Protein AF-A0A2R4XNY2-F1 (afdb_monomer_lite)

Foldseek 3Di:
DPDDDDLVVVLVVVVVVLVVLVVVLDDDPPDDCVLLVVLSVLLSVLVVLLSVLLVCLVDQDPVLQVVLLVLLVVLLVLLVLLLVLLVQLLVLLVQLPDPPHPVLVSLVSNLVSLSSSLVSLSPRNLNSVSNLPSVLSVLSSVLSVLSSSLSVVSVSCNPPPPCVDPVNVVVSVVSSVSSVVSSVSSVVSSVVSVVSSVVVD

Organism: NCBI:txid2163011

Radius of gyration: 18.57 Å; chains: 1; bounding box: 47×40×53 Å

Sequence (201 aa):
MLMKPSGTEIVVIALLLGFGVLLAHGWPDGGNIWPALSAISTFVASLVALYFGLRDQRRVSSEIRNRSILEASAAIPCVKQCIKRVEDAARWLRVCGLPDATQAICYSACSASVSSALALMNAIEIRSLVHFDPSVATRIATLTGALLAINNDIEANVGIKNWDTPVFESRFNSWESDLSAISAELRVISQDIERLIERSS

pLDDT: mean 71.92, std 12.96, range [32.97, 92.12]

Secondary structure (DSSP, 8-state):
--PPPPHHHHHHHHHHHHHHHHHHT---TT---HHHHHHHHHHHHHHHHHHHHHHHGGG--HHHHHHHHHHHHHHHHHHHHHHHHHHHHHHHHHHHTSTTS-HHHHHHHHHHHHHHHHHHHHTS-HHHHHHH-HHHHHHHHHHHHHHHHHHHHHHHHTT-S---SHHHHHHHHHHHHHHHHHHHHHHHHHHHHHHHHHHH-

Structure (mmCIF, N/CA/C/O backbone):
data_AF-A0A2R4XNY2-F1
#
_entry.id   AF-A0A2R4XNY2-F1
#
loop_
_atom_site.group_PDB
_atom_site.id
_atom_site.type_symbol
_atom_site.label_atom_id
_atom_site.label_alt_id
_atom_site.label_comp_id
_atom_site.label_asym_id
_atom_site.label_entity_id
_atom_site.label_seq_id
_atom_site.pdbx_PDB_ins_code
_atom_site.Cartn_x
_atom_site.Cartn_y
_atom_site.Cartn_z
_atom_site.occupancy
_atom_site.B_iso_or_equiv
_atom_site.auth_seq_id
_atom_site.auth_comp_id
_atom_site.auth_asym_id
_atom_site.auth_atom_id
_atom_site.pdbx_PDB_model_num
ATOM 1 N N . MET A 1 1 ? -24.765 -28.892 -0.227 1.00 32.97 1 MET A N 1
ATOM 2 C CA . MET A 1 1 ? -24.300 -28.077 0.916 1.00 32.97 1 MET A CA 1
ATOM 3 C C . MET A 1 1 ? -22.825 -27.786 0.701 1.00 32.97 1 MET A C 1
ATOM 5 O O . MET A 1 1 ? -22.017 -28.680 0.896 1.00 32.97 1 MET A O 1
ATOM 9 N N . LEU A 1 2 ? -22.476 -26.596 0.208 1.00 38.59 2 LEU A N 1
ATOM 10 C CA . LEU A 1 2 ? -21.076 -26.169 0.138 1.00 38.59 2 LEU A CA 1
ATOM 11 C C . LEU A 1 2 ? -20.646 -25.801 1.561 1.00 38.59 2 LEU A C 1
ATOM 13 O O . LEU A 1 2 ? -21.224 -24.896 2.164 1.00 38.59 2 LEU A O 1
ATOM 17 N N . MET A 1 3 ? -19.715 -26.573 2.123 1.00 36.78 3 MET A N 1
ATOM 18 C CA . MET A 1 3 ? -19.124 -26.286 3.427 1.00 36.78 3 MET A CA 1
ATOM 19 C C . MET A 1 3 ? -18.487 -24.898 3.379 1.00 36.78 3 MET A C 1
ATOM 21 O O . MET A 1 3 ? -17.714 -24.584 2.478 1.00 36.78 3 MET A O 1
ATOM 25 N N . LYS A 1 4 ? -18.866 -24.052 4.338 1.00 42.88 4 LYS A N 1
ATOM 26 C CA . LYS A 1 4 ? -18.245 -22.747 4.552 1.00 42.88 4 LYS A CA 1
ATOM 27 C C . LYS A 1 4 ? -16.783 -23.028 4.918 1.00 42.88 4 LYS A C 1
ATOM 29 O O . LYS A 1 4 ? -16.593 -23.759 5.894 1.00 42.88 4 LYS A O 1
ATOM 34 N N . PRO A 1 5 ? -15.794 -22.531 4.157 1.00 44.00 5 PRO A N 1
ATOM 35 C CA . PRO A 1 5 ? -14.413 -22.894 4.405 1.00 44.00 5 PRO A CA 1
ATOM 36 C C . PRO A 1 5 ? -14.046 -22.530 5.838 1.00 44.00 5 PRO A C 1
ATOM 38 O O . PRO A 1 5 ? -14.399 -21.449 6.332 1.00 44.00 5 PRO A O 1
ATOM 41 N N . SER A 1 6 ? -13.414 -23.467 6.538 1.00 58.47 6 SER A N 1
ATOM 42 C CA . SER A 1 6 ? -12.958 -23.212 7.897 1.00 58.47 6 SER A CA 1
ATOM 43 C C . SER A 1 6 ? -11.885 -22.121 7.857 1.00 58.47 6 SER A C 1
ATOM 45 O O . SER A 1 6 ? -11.143 -21.986 6.888 1.00 58.47 6 SER A O 1
ATOM 47 N N . GLY A 1 7 ? -11.798 -21.292 8.896 1.00 52.53 7 GLY A N 1
ATOM 48 C CA . GLY A 1 7 ? -10.845 -20.176 8.937 1.00 52.53 7 GLY A CA 1
ATOM 49 C C . GLY A 1 7 ? -9.387 -20.576 8.668 1.00 52.53 7 GLY A C 1
ATOM 50 O O . GLY A 1 7 ? -8.612 -19.810 8.102 1.00 52.53 7 GLY A O 1
ATOM 51 N N . THR A 1 8 ? -9.045 -21.817 9.005 1.00 50.09 8 THR A N 1
ATOM 52 C CA . THR A 1 8 ? -7.761 -22.459 8.726 1.00 50.09 8 THR A CA 1
ATOM 53 C C . THR A 1 8 ? -7.513 -22.645 7.228 1.00 50.09 8 THR A C 1
ATOM 55 O O . THR A 1 8 ? -6.394 -22.441 6.772 1.00 50.09 8 THR A O 1
ATOM 58 N N . GLU A 1 9 ? -8.542 -22.971 6.444 1.00 47.84 9 GLU A N 1
ATOM 59 C CA . GLU A 1 9 ? -8.441 -23.143 4.990 1.00 47.84 9 GLU A CA 1
ATOM 60 C C . GLU A 1 9 ? -8.145 -21.816 4.296 1.00 47.84 9 GLU A C 1
ATOM 62 O O . GLU A 1 9 ? -7.344 -21.790 3.374 1.00 47.84 9 GLU A O 1
ATOM 67 N N . ILE A 1 10 ? -8.697 -20.697 4.775 1.00 57.62 10 ILE A N 1
ATOM 68 C CA . ILE A 1 10 ? -8.432 -19.369 4.198 1.00 57.62 10 ILE A CA 1
ATOM 69 C C . ILE A 1 10 ? -6.981 -18.938 4.449 1.00 57.62 10 ILE A C 1
ATOM 71 O O . ILE A 1 10 ? -6.327 -18.432 3.541 1.00 57.62 10 ILE A O 1
ATOM 75 N N . VAL A 1 11 ? -6.451 -19.173 5.654 1.00 55.78 11 VAL A N 1
ATOM 76 C CA . VAL A 1 11 ? -5.048 -18.866 5.988 1.00 55.78 11 VAL A CA 1
ATOM 77 C C . VAL A 1 11 ? -4.091 -19.766 5.209 1.00 55.78 11 VAL A C 1
ATOM 79 O O . VAL A 1 11 ? -3.092 -19.284 4.686 1.00 55.78 11 VAL A O 1
ATOM 82 N N . VAL A 1 12 ? -4.413 -21.055 5.076 1.00 56.59 12 VAL A N 1
ATOM 83 C CA . VAL A 1 12 ? -3.639 -21.990 4.251 1.00 56.59 12 VAL A CA 1
ATOM 84 C C . VAL A 1 12 ? -3.702 -21.590 2.777 1.00 56.59 12 VAL A C 1
ATOM 86 O O . VAL A 1 12 ? -2.667 -21.578 2.127 1.00 56.59 12 VAL A O 1
ATOM 89 N N . ILE A 1 13 ? -4.857 -21.171 2.255 1.00 59.41 13 ILE A N 1
ATOM 90 C CA . ILE A 1 13 ? -4.988 -20.658 0.884 1.00 59.41 13 ILE A CA 1
ATOM 91 C C . ILE A 1 13 ? -4.173 -19.373 0.705 1.00 59.41 13 ILE A C 1
ATOM 93 O O . ILE A 1 13 ? -3.470 -19.249 -0.288 1.00 59.41 13 ILE A O 1
ATOM 97 N N . ALA A 1 14 ? -4.188 -18.442 1.660 1.00 58.66 14 ALA A N 1
ATOM 98 C CA . ALA A 1 14 ? -3.398 -17.214 1.576 1.00 58.66 14 ALA A CA 1
ATOM 99 C C . ALA A 1 14 ? -1.883 -17.477 1.669 1.00 58.66 14 ALA A C 1
ATOM 101 O O . ALA A 1 14 ? -1.108 -16.870 0.931 1.00 58.66 14 ALA A O 1
ATOM 102 N N . LEU A 1 15 ? -1.462 -18.424 2.515 1.00 60.09 15 LEU A N 1
ATOM 103 C CA . LEU A 1 15 ? -0.079 -18.905 2.585 1.00 60.09 15 LEU A CA 1
ATOM 104 C C . LEU A 1 15 ? 0.337 -19.602 1.286 1.00 60.09 15 LEU A C 1
ATOM 106 O O . LEU A 1 15 ? 1.424 -19.341 0.784 1.00 60.09 15 LEU A O 1
ATOM 110 N N . LEU A 1 16 ? -0.527 -20.443 0.714 1.00 55.19 16 LEU A N 1
ATOM 111 C CA . LEU A 1 16 ? -0.283 -21.140 -0.550 1.00 55.19 16 LEU A CA 1
ATOM 112 C C . LEU A 1 16 ? -0.285 -20.187 -1.749 1.00 55.19 16 LEU A C 1
ATOM 114 O O . LEU A 1 16 ? 0.484 -20.401 -2.677 1.00 55.19 16 LEU A O 1
ATOM 118 N N . LEU A 1 17 ? -1.087 -19.121 -1.729 1.00 59.22 17 LEU A N 1
ATOM 119 C CA . LEU A 1 17 ? -1.060 -18.068 -2.745 1.00 59.22 17 LEU A CA 1
ATOM 120 C C . LEU A 1 17 ? 0.209 -17.217 -2.618 1.00 59.22 17 LEU A C 1
ATOM 122 O O . LEU A 1 17 ? 0.879 -16.989 -3.620 1.00 59.22 17 LEU A O 1
ATOM 126 N N . GLY A 1 18 ? 0.604 -16.827 -1.401 1.00 56.94 18 GLY A N 1
ATOM 127 C CA . GLY A 1 18 ? 1.870 -16.122 -1.159 1.00 56.94 18 GLY A CA 1
ATOM 128 C C . GLY A 1 18 ? 3.097 -16.955 -1.551 1.00 56.94 18 GLY A C 1
ATOM 129 O O . GLY A 1 18 ? 4.031 -16.443 -2.165 1.00 56.94 18 GLY A O 1
ATOM 130 N N . PHE A 1 19 ? 3.070 -18.260 -1.274 1.00 57.44 19 PHE A N 1
ATOM 131 C CA . PHE A 1 19 ? 4.123 -19.203 -1.661 1.00 57.44 19 PHE A CA 1
ATOM 132 C C .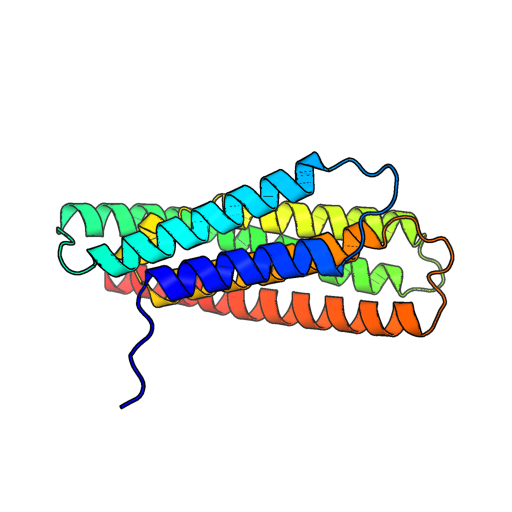 PHE A 1 19 ? 4.078 -19.573 -3.155 1.00 57.44 19 PHE A C 1
ATOM 134 O O . PHE A 1 19 ? 5.113 -19.787 -3.780 1.00 57.44 19 PHE A O 1
ATOM 141 N N . GLY A 1 20 ? 2.892 -19.600 -3.765 1.00 51.50 20 GLY A N 1
ATOM 142 C CA . GLY A 1 20 ? 2.708 -19.810 -5.201 1.00 51.50 20 GLY A CA 1
ATOM 143 C C . GLY A 1 20 ? 3.233 -18.638 -6.031 1.00 51.50 20 GLY A C 1
ATOM 144 O O . GLY A 1 20 ? 3.878 -18.856 -7.052 1.00 51.50 20 GLY A O 1
ATOM 145 N N . VAL A 1 21 ? 3.049 -17.403 -5.553 1.00 53.97 21 VAL A N 1
ATOM 146 C CA . VAL A 1 21 ? 3.654 -16.200 -6.148 1.00 53.97 21 VAL A CA 1
ATOM 147 C C . VAL A 1 21 ? 5.183 -16.258 -6.061 1.00 53.97 21 VAL A C 1
ATOM 149 O O . VAL A 1 21 ? 5.849 -15.948 -7.045 1.00 53.97 21 VAL A O 1
ATOM 152 N N . LEU A 1 22 ? 5.738 -16.732 -4.940 1.00 52.62 22 LEU A N 1
ATOM 153 C CA . LEU A 1 22 ? 7.180 -16.951 -4.760 1.00 52.62 22 LEU A CA 1
ATOM 154 C C . LEU A 1 22 ? 7.770 -17.969 -5.751 1.00 52.62 22 LEU A C 1
ATOM 156 O O . LEU A 1 22 ? 8.852 -17.750 -6.286 1.00 52.62 22 LEU A O 1
ATOM 160 N N . LEU A 1 23 ? 7.068 -19.077 -6.003 1.00 51.50 23 LEU A N 1
ATOM 161 C CA . LEU A 1 23 ? 7.535 -20.125 -6.918 1.00 51.50 23 LEU A CA 1
ATOM 162 C C . LEU A 1 23 ? 7.351 -19.758 -8.397 1.00 51.50 23 LEU A C 1
ATOM 164 O O . LEU A 1 23 ? 8.152 -20.172 -9.232 1.00 51.50 23 LEU A O 1
ATOM 168 N N . ALA A 1 24 ? 6.313 -18.986 -8.731 1.00 46.25 24 ALA A N 1
ATOM 169 C CA . ALA A 1 24 ? 5.993 -18.629 -10.113 1.00 46.25 24 ALA A CA 1
ATOM 170 C C . ALA A 1 24 ? 6.938 -17.576 -10.720 1.00 46.25 24 ALA A C 1
ATOM 172 O O . ALA A 1 24 ? 7.068 -17.522 -11.940 1.00 46.25 24 ALA A O 1
ATOM 173 N N . HIS A 1 25 ? 7.601 -16.757 -9.897 1.00 50.50 25 HIS A N 1
ATOM 174 C CA . HIS A 1 25 ? 8.375 -15.603 -10.374 1.00 50.50 25 HIS A CA 1
ATOM 175 C C . HIS A 1 25 ? 9.886 -15.830 -10.489 1.00 50.50 25 HIS A C 1
ATOM 177 O O . HIS A 1 25 ? 10.586 -14.854 -10.701 1.00 50.50 25 HIS A O 1
ATOM 183 N N . GLY A 1 26 ? 10.376 -17.077 -10.399 1.00 45.09 26 GLY A N 1
ATOM 184 C CA . GLY A 1 26 ? 11.741 -17.471 -10.790 1.00 45.09 26 GLY A CA 1
ATOM 185 C C . GLY A 1 26 ? 12.857 -16.564 -10.256 1.00 45.09 26 GLY A C 1
ATOM 186 O O . GLY A 1 26 ? 13.176 -15.543 -10.855 1.00 45.09 26 GLY A O 1
ATOM 187 N N . TRP A 1 27 ? 13.490 -16.952 -9.147 1.00 55.53 27 TRP A N 1
ATOM 188 C CA . TRP A 1 27 ? 14.536 -16.139 -8.520 1.00 55.53 27 TRP A CA 1
ATOM 189 C C . TRP A 1 27 ? 15.667 -15.792 -9.504 1.00 55.53 27 TRP A C 1
ATOM 191 O O . TRP A 1 27 ? 16.282 -16.711 -10.047 1.00 55.53 27 TRP A O 1
ATOM 201 N N . PRO A 1 28 ? 15.985 -14.502 -9.716 1.00 46.00 28 PRO A N 1
ATOM 202 C CA . PRO A 1 28 ? 17.173 -14.137 -10.465 1.00 46.00 28 PRO A CA 1
ATOM 203 C C . PRO A 1 28 ? 18.410 -14.514 -9.644 1.00 46.00 28 PRO A C 1
ATOM 205 O O . PRO A 1 28 ? 18.549 -14.125 -8.478 1.00 46.00 28 PRO A O 1
ATOM 208 N N . ASP A 1 29 ? 19.302 -15.290 -10.257 1.00 40.09 29 ASP A N 1
ATOM 209 C CA . ASP A 1 29 ? 20.575 -15.709 -9.677 1.00 40.09 29 ASP A CA 1
ATOM 210 C C . ASP A 1 29 ? 21.369 -14.482 -9.180 1.00 40.09 29 ASP A C 1
ATOM 212 O O . ASP A 1 29 ? 21.844 -13.665 -9.968 1.00 40.09 29 ASP A O 1
ATOM 216 N N . GLY A 1 30 ? 21.512 -14.343 -7.854 1.00 50.19 30 GLY A N 1
ATOM 217 C CA . GLY A 1 30 ? 22.402 -13.358 -7.217 1.00 50.19 30 GLY A CA 1
ATOM 218 C C . GLY A 1 30 ? 21.753 -12.136 -6.547 1.00 50.19 30 GLY A C 1
ATOM 219 O O . GLY A 1 30 ? 22.483 -11.287 -6.035 1.00 50.19 30 GLY A O 1
ATOM 220 N N . GLY A 1 31 ? 20.421 -12.028 -6.499 1.00 51.44 31 GLY A N 1
ATOM 221 C CA . GLY A 1 31 ? 19.722 -10.940 -5.794 1.00 51.44 31 GLY A CA 1
ATOM 222 C C . GLY A 1 31 ? 19.671 -11.105 -4.263 1.00 51.44 31 GLY A C 1
ATOM 223 O O . GLY A 1 31 ? 19.516 -12.211 -3.747 1.00 51.44 31 GLY A O 1
ATOM 224 N N . ASN A 1 32 ? 19.772 -10.000 -3.512 1.00 53.19 32 ASN A N 1
ATOM 225 C CA . ASN A 1 32 ? 19.639 -10.003 -2.051 1.00 53.19 32 ASN A CA 1
ATOM 226 C C . ASN A 1 32 ? 18.187 -10.318 -1.638 1.00 53.19 32 ASN A C 1
ATOM 228 O O . ASN A 1 32 ? 17.293 -9.500 -1.820 1.00 53.19 32 ASN A O 1
ATOM 232 N N . ILE A 1 33 ? 17.966 -11.503 -1.066 1.00 55.94 33 ILE A N 1
ATOM 233 C CA . ILE A 1 33 ? 16.641 -12.071 -0.761 1.00 55.94 33 ILE A CA 1
ATOM 234 C C . ILE A 1 33 ? 15.950 -11.463 0.476 1.00 55.94 33 ILE A C 1
ATOM 236 O O . ILE A 1 33 ? 14.742 -11.611 0.679 1.00 55.94 33 ILE A O 1
ATOM 240 N N . TRP A 1 34 ? 16.711 -10.782 1.330 1.00 54.97 34 TRP A N 1
ATOM 241 C CA . TRP A 1 34 ? 16.249 -10.352 2.650 1.00 54.97 34 TRP A CA 1
ATOM 242 C C . TRP A 1 34 ? 15.081 -9.340 2.644 1.00 54.97 34 TRP A C 1
ATOM 244 O O . TRP A 1 34 ? 14.179 -9.511 3.469 1.00 54.97 34 TRP A O 1
ATOM 254 N N . PRO A 1 35 ? 15.016 -8.334 1.745 1.00 53.44 35 PRO A N 1
ATOM 255 C CA . PRO A 1 35 ? 13.898 -7.383 1.703 1.00 53.44 35 PRO A CA 1
ATOM 256 C C . PRO A 1 35 ? 12.564 -8.039 1.324 1.00 53.44 35 PRO A C 1
ATOM 258 O O . PRO A 1 35 ? 11.561 -7.821 2.007 1.00 53.44 35 PRO A O 1
ATOM 261 N N . ALA A 1 36 ? 12.567 -8.911 0.311 1.00 57.16 36 ALA A N 1
ATOM 262 C CA . ALA A 1 36 ? 11.382 -9.645 -0.127 1.00 57.16 36 ALA A CA 1
ATOM 263 C C . ALA A 1 36 ? 10.862 -10.593 0.968 1.00 57.16 36 ALA A C 1
ATOM 265 O O . ALA A 1 36 ? 9.670 -10.595 1.278 1.00 57.16 36 ALA A O 1
ATOM 266 N N . LEU A 1 37 ? 11.752 -11.350 1.626 1.00 59.84 37 LEU A N 1
ATOM 267 C CA . LEU A 1 37 ? 11.369 -12.223 2.746 1.00 59.84 37 LEU A CA 1
ATOM 268 C C . LEU A 1 37 ? 10.824 -11.438 3.943 1.00 59.84 37 LEU A C 1
ATOM 270 O O . LEU A 1 37 ? 9.840 -11.861 4.553 1.00 59.84 37 LEU A O 1
ATOM 274 N N . SER A 1 38 ? 11.430 -10.292 4.262 1.00 58.41 38 SER A N 1
ATOM 275 C CA . SER A 1 38 ? 10.949 -9.403 5.320 1.00 58.41 38 SER A CA 1
ATOM 276 C C . SER A 1 38 ? 9.525 -8.929 5.022 1.00 58.41 38 SER A C 1
ATOM 278 O O . SER A 1 38 ? 8.623 -9.138 5.834 1.00 58.41 38 SER A O 1
ATOM 280 N N . ALA A 1 39 ? 9.283 -8.414 3.815 1.00 59.28 39 ALA A N 1
ATOM 281 C CA . ALA A 1 39 ? 7.973 -7.920 3.411 1.00 59.28 39 ALA A CA 1
ATOM 282 C C . ALA A 1 39 ? 6.889 -9.017 3.394 1.00 59.28 39 ALA A C 1
ATOM 284 O O . ALA A 1 39 ? 5.767 -8.786 3.850 1.00 59.28 39 ALA A O 1
ATOM 285 N N . ILE A 1 40 ? 7.233 -10.232 2.952 1.00 65.06 40 ILE A N 1
ATOM 286 C CA . ILE A 1 40 ? 6.333 -11.395 2.980 1.00 65.06 40 ILE A CA 1
ATOM 287 C C . ILE A 1 40 ? 6.004 -11.801 4.418 1.00 65.06 40 ILE A C 1
ATOM 289 O O . ILE A 1 40 ? 4.841 -12.052 4.733 1.00 65.06 40 ILE A O 1
ATOM 293 N N . SER A 1 41 ? 6.998 -11.834 5.309 1.00 62.00 41 SER A N 1
ATOM 294 C CA . SER A 1 41 ? 6.778 -12.183 6.716 1.00 62.00 41 SER A CA 1
ATOM 295 C C . SER A 1 41 ? 5.810 -11.212 7.398 1.00 62.00 41 SER A C 1
ATOM 297 O O . SER A 1 41 ? 4.908 -11.640 8.122 1.00 62.00 41 SER A O 1
ATOM 299 N N . THR A 1 42 ? 5.929 -9.914 7.103 1.00 62.28 42 THR A N 1
ATOM 300 C CA . THR A 1 42 ? 5.034 -8.889 7.643 1.00 62.28 42 THR A CA 1
ATOM 301 C C . THR A 1 42 ? 3.632 -8.997 7.054 1.00 62.28 42 THR A C 1
ATOM 303 O O . THR A 1 42 ? 2.654 -8.903 7.792 1.00 62.28 42 THR A O 1
ATOM 306 N N . PHE A 1 43 ? 3.507 -9.284 5.756 1.00 67.06 43 PHE A N 1
ATOM 307 C CA . PHE A 1 43 ? 2.208 -9.527 5.128 1.00 67.06 43 PHE A CA 1
ATOM 308 C C . PHE A 1 43 ? 1.489 -10.745 5.732 1.00 67.06 43 PHE A C 1
ATOM 310 O O . PHE A 1 43 ? 0.309 -10.669 6.078 1.00 67.06 43 PHE A O 1
ATOM 317 N N . VAL A 1 44 ? 2.204 -11.853 5.942 1.00 68.19 44 VAL A N 1
ATOM 318 C CA . VAL A 1 44 ? 1.651 -13.045 6.602 1.00 68.19 44 VAL A CA 1
ATOM 319 C C . VAL A 1 44 ? 1.238 -12.731 8.041 1.00 68.19 44 VAL A C 1
ATOM 321 O O . VAL A 1 44 ? 0.142 -13.110 8.452 1.00 68.19 44 VAL A O 1
ATOM 324 N N . ALA A 1 45 ? 2.057 -11.995 8.798 1.00 63.94 45 ALA A N 1
ATOM 325 C CA . ALA A 1 45 ? 1.709 -11.566 10.153 1.00 63.94 45 ALA A CA 1
ATOM 326 C C . ALA A 1 45 ? 0.427 -10.713 10.175 1.00 63.94 45 ALA A C 1
ATOM 328 O O . ALA A 1 45 ? -0.452 -10.939 11.007 1.00 63.94 45 ALA A O 1
ATOM 329 N N . SER A 1 46 ? 0.283 -9.801 9.214 1.00 66.06 46 SER A N 1
ATOM 330 C CA . SER A 1 46 ? -0.904 -8.973 8.989 1.00 66.06 46 SER A CA 1
ATOM 331 C C . SER A 1 46 ? -2.165 -9.797 8.694 1.00 66.06 46 SER A C 1
ATOM 333 O O . SER A 1 46 ? -3.223 -9.536 9.269 1.00 66.06 46 SER A O 1
ATOM 335 N N . LEU A 1 47 ? -2.062 -10.847 7.872 1.00 69.19 47 LEU A N 1
ATOM 336 C CA . LEU A 1 47 ? -3.174 -11.769 7.601 1.00 69.19 47 LEU A CA 1
ATOM 337 C C . LEU A 1 47 ? -3.553 -12.615 8.819 1.00 69.19 47 LEU A C 1
ATOM 339 O O . LEU A 1 47 ? -4.735 -12.822 9.097 1.00 69.19 47 LEU A O 1
ATOM 343 N N . VAL A 1 48 ? -2.559 -13.094 9.564 1.00 68.50 48 VAL A N 1
ATOM 344 C CA . VAL A 1 48 ? -2.779 -13.843 10.805 1.00 68.50 48 VAL A CA 1
ATOM 345 C C . VAL A 1 48 ? -3.463 -12.953 11.847 1.00 68.50 48 VAL A C 1
ATOM 347 O O . VAL A 1 48 ? -4.438 -13.373 12.472 1.00 68.50 48 VAL A O 1
ATOM 350 N N . ALA A 1 49 ? -3.013 -11.705 11.994 1.00 65.44 49 ALA A N 1
ATOM 351 C CA . ALA A 1 49 ? -3.634 -10.708 12.861 1.00 65.44 49 ALA A CA 1
ATOM 352 C C . ALA A 1 49 ? -5.082 -10.405 12.448 1.00 65.44 49 ALA A C 1
ATOM 354 O O . ALA A 1 49 ? -5.962 -10.373 13.310 1.00 65.44 49 ALA A O 1
ATOM 355 N N . LEU A 1 50 ? -5.339 -10.252 11.143 1.00 72.50 50 LEU A N 1
ATOM 356 C CA . LEU A 1 50 ? -6.684 -10.087 10.593 1.00 72.50 50 LEU A CA 1
ATOM 357 C C . LEU A 1 50 ? -7.581 -11.275 10.962 1.00 72.50 50 LEU A C 1
ATOM 359 O O . LEU A 1 50 ? -8.678 -11.092 11.485 1.00 72.50 50 LEU A O 1
ATOM 363 N N . TYR A 1 51 ? -7.094 -12.496 10.749 1.00 72.38 51 TYR A N 1
ATOM 364 C CA . TYR A 1 51 ? -7.832 -13.720 11.039 1.00 72.38 51 TYR A CA 1
ATOM 365 C C . TYR A 1 51 ? -8.217 -13.845 12.519 1.00 72.38 51 TYR A C 1
ATOM 367 O O . TYR A 1 51 ? -9.391 -14.051 12.846 1.00 72.38 51 TYR A O 1
ATOM 375 N N . PHE A 1 52 ? -7.243 -13.709 13.422 1.00 70.25 52 PHE A N 1
ATOM 376 C CA . PHE A 1 52 ? -7.508 -13.802 14.857 1.00 70.25 52 PHE A CA 1
ATOM 377 C C . PHE A 1 52 ? -8.387 -12.648 15.346 1.00 70.25 52 PHE A C 1
ATOM 379 O O . PHE A 1 52 ? -9.315 -12.887 16.116 1.00 70.25 52 PHE A O 1
ATOM 386 N N . GLY A 1 53 ? -8.181 -11.430 14.835 1.00 67.31 53 GLY A N 1
ATOM 387 C CA . GLY A 1 53 ? -9.049 -10.291 15.131 1.00 67.31 53 GLY A CA 1
ATOM 388 C C . GLY A 1 53 ? -10.505 -10.546 14.727 1.00 67.31 53 GLY A C 1
ATOM 389 O O . GLY A 1 53 ? -11.415 -10.302 15.519 1.00 67.31 53 GLY A O 1
ATOM 390 N N . LEU A 1 54 ? -10.737 -11.096 13.527 1.00 69.56 54 LEU A N 1
ATOM 391 C CA . LEU A 1 54 ? -12.080 -11.409 13.021 1.00 69.56 54 LEU A CA 1
ATOM 392 C C . LEU A 1 54 ? -12.753 -12.503 13.855 1.00 69.56 54 LEU A C 1
ATOM 394 O O . LEU A 1 54 ? -13.958 -12.454 14.106 1.00 69.56 54 LEU A O 1
ATOM 398 N N . ARG A 1 55 ? -11.973 -13.487 14.314 1.00 71.19 55 ARG A N 1
ATOM 399 C CA . ARG A 1 55 ? -12.456 -14.564 15.183 1.00 71.19 55 ARG A CA 1
ATOM 400 C C . ARG A 1 55 ? -12.879 -14.049 16.563 1.00 71.19 55 ARG A C 1
ATOM 402 O O . ARG A 1 55 ? -13.897 -14.504 17.088 1.00 71.19 55 ARG A O 1
ATOM 409 N N . ASP A 1 56 ? -12.135 -13.095 17.116 1.00 69.25 56 ASP A N 1
ATOM 410 C CA . ASP A 1 56 ? -12.313 -12.595 18.483 1.00 69.25 56 ASP A CA 1
ATOM 411 C C . ASP A 1 56 ? -13.303 -11.420 18.606 1.00 69.25 56 ASP A C 1
ATOM 413 O O . ASP A 1 56 ? -13.584 -10.961 19.716 1.00 69.25 56 ASP A O 1
ATOM 417 N N . GLN A 1 57 ? -13.932 -10.977 17.507 1.00 63.12 57 GLN A N 1
ATOM 418 C CA . GLN A 1 57 ? -14.879 -9.848 17.511 1.00 63.12 57 GLN A CA 1
ATOM 419 C C . GLN A 1 57 ? -16.071 -9.988 18.474 1.00 63.12 57 GLN A C 1
ATOM 421 O O . GLN A 1 57 ? -16.701 -8.995 18.828 1.00 63.12 57 GLN A O 1
ATOM 426 N N . ARG A 1 58 ? -16.387 -11.198 18.949 1.00 61.22 58 ARG A N 1
ATOM 427 C CA . ARG A 1 58 ? -17.507 -11.426 19.881 1.00 61.22 58 ARG A CA 1
ATOM 428 C C . ARG A 1 58 ? -17.223 -10.980 21.325 1.00 61.22 58 ARG A C 1
ATOM 430 O O . ARG A 1 58 ? -18.128 -11.065 22.149 1.00 61.22 58 ARG A O 1
ATOM 437 N N . ARG A 1 59 ? -15.997 -10.551 21.660 1.00 58.53 59 ARG A N 1
ATOM 438 C CA . ARG A 1 59 ? -15.581 -10.171 23.029 1.00 58.53 59 ARG A CA 1
ATOM 439 C C . ARG A 1 59 ? -14.842 -8.827 23.086 1.00 58.53 59 ARG A C 1
ATOM 441 O O . ARG A 1 59 ? -13.816 -8.710 23.749 1.00 58.53 59 ARG A O 1
ATOM 448 N N . VAL A 1 60 ? -15.342 -7.808 22.395 1.00 64.69 60 VAL A N 1
ATOM 449 C CA . VAL A 1 60 ? -14.743 -6.465 22.455 1.00 64.69 60 VAL A CA 1
ATOM 450 C C . VAL A 1 60 ? -15.327 -5.697 23.644 1.00 64.69 60 VAL A C 1
ATOM 452 O O . VAL A 1 60 ? -16.514 -5.375 23.658 1.00 64.69 60 VAL A O 1
ATOM 455 N N . SER A 1 61 ? -14.505 -5.427 24.663 1.00 74.94 61 SER A N 1
ATOM 456 C CA . SER A 1 61 ? -14.872 -4.534 25.770 1.00 74.94 61 SER A CA 1
ATOM 457 C C . SER A 1 61 ? -14.828 -3.065 25.328 1.00 74.94 61 SER A C 1
ATOM 459 O O . SER A 1 61 ? -14.201 -2.719 24.324 1.00 74.94 61 SER A O 1
ATOM 461 N N . SER A 1 62 ? -15.461 -2.172 26.094 1.00 72.56 62 SER A N 1
ATOM 462 C CA . SER A 1 62 ? -15.391 -0.720 25.859 1.00 72.56 62 SER A CA 1
ATOM 463 C C . SER A 1 62 ? -13.957 -0.177 25.900 1.00 72.56 62 SER A C 1
ATOM 465 O O . SER A 1 62 ? -13.628 0.748 25.164 1.00 72.56 62 SER A O 1
ATOM 467 N N . GLU A 1 63 ? -13.092 -0.778 26.717 1.00 77.31 63 GLU A N 1
ATOM 468 C CA . GLU A 1 63 ? -11.673 -0.428 26.825 1.00 77.31 63 GLU A CA 1
ATOM 469 C C . GLU A 1 63 ? -10.891 -0.793 25.555 1.00 77.31 63 GLU A C 1
ATOM 471 O O . GLU A 1 63 ? -10.135 0.030 25.040 1.00 77.31 63 GLU A O 1
ATOM 476 N N . ILE A 1 64 ? -11.145 -1.980 24.989 1.00 74.25 64 ILE A N 1
ATOM 477 C CA . ILE A 1 64 ? -10.557 -2.393 23.706 1.00 74.25 64 ILE A CA 1
ATOM 478 C C . ILE A 1 64 ? -11.028 -1.453 22.597 1.00 74.25 64 ILE A C 1
ATOM 480 O O . ILE A 1 64 ? -10.207 -0.978 21.822 1.00 74.25 64 ILE A O 1
ATOM 484 N N . ARG A 1 65 ? -12.322 -1.107 22.563 1.00 72.44 65 ARG A N 1
ATOM 485 C CA . ARG A 1 65 ? -12.867 -0.188 21.554 1.00 72.44 65 ARG A CA 1
ATOM 486 C C . ARG A 1 65 ? -12.202 1.193 21.602 1.00 72.44 65 ARG A C 1
ATOM 488 O O . ARG A 1 65 ? -11.817 1.711 20.560 1.00 72.44 65 ARG A O 1
ATOM 495 N N . ASN A 1 66 ? -12.029 1.772 22.792 1.00 76.38 66 ASN A N 1
ATOM 496 C CA . ASN A 1 66 ? -11.384 3.082 22.946 1.00 76.38 66 ASN A CA 1
ATOM 497 C C . ASN A 1 66 ? -9.911 3.055 22.518 1.00 76.38 66 ASN A C 1
ATOM 499 O O . ASN A 1 66 ? -9.442 3.982 21.858 1.00 76.38 66 ASN A O 1
ATOM 503 N N . ARG A 1 67 ? -9.193 1.973 22.838 1.00 80.12 67 ARG A N 1
ATOM 504 C CA . ARG A 1 67 ? -7.821 1.769 22.366 1.00 80.12 67 ARG A CA 1
ATOM 505 C C . ARG A 1 67 ? -7.757 1.635 20.841 1.00 80.12 67 ARG A C 1
ATOM 507 O O . ARG A 1 67 ? -6.917 2.273 20.215 1.00 80.12 67 ARG A O 1
ATOM 514 N N . SER A 1 68 ? -8.688 0.897 20.240 1.00 79.19 68 SER A N 1
ATOM 515 C CA . SER A 1 68 ? -8.774 0.744 18.785 1.00 79.19 68 SER A CA 1
ATOM 516 C C . SER A 1 68 ? -9.071 2.059 18.058 1.00 79.19 68 SER A C 1
ATOM 518 O O . SER A 1 68 ? -8.557 2.257 16.963 1.00 79.19 68 SER A O 1
ATOM 520 N N . ILE A 1 69 ? -9.829 2.988 18.656 1.00 79.31 69 ILE A N 1
ATOM 521 C CA . ILE A 1 69 ? -10.047 4.337 18.093 1.00 79.31 69 ILE A CA 1
ATOM 522 C C . ILE A 1 69 ? -8.743 5.151 18.086 1.00 79.31 69 ILE A C 1
ATOM 524 O O . ILE A 1 69 ? -8.432 5.808 17.090 1.00 79.31 69 ILE A O 1
ATOM 528 N N . LEU A 1 70 ? -7.960 5.097 19.170 1.00 80.44 70 LEU A N 1
ATOM 529 C CA . LEU A 1 70 ? -6.657 5.772 19.253 1.00 80.44 70 LEU A CA 1
ATOM 530 C C . LEU A 1 70 ? -5.671 5.214 18.218 1.00 80.44 70 LEU A C 1
ATOM 532 O O . LEU A 1 70 ? -5.008 5.977 17.516 1.00 80.44 70 LEU A O 1
ATOM 536 N N . GLU A 1 71 ? -5.616 3.890 18.083 1.00 79.56 71 GLU A N 1
ATOM 537 C CA . GLU A 1 71 ? -4.756 3.205 17.111 1.00 79.56 71 GLU A CA 1
ATOM 538 C C . GLU A 1 71 ? -5.216 3.473 15.661 1.00 79.56 71 GLU A C 1
ATOM 540 O O . GLU A 1 71 ? -4.386 3.763 14.799 1.00 79.56 71 GLU A O 1
ATOM 545 N N . ALA A 1 72 ? -6.527 3.509 15.389 1.00 78.62 72 ALA A N 1
ATOM 546 C CA . ALA A 1 72 ? -7.070 3.917 14.088 1.00 78.62 72 ALA A CA 1
ATOM 547 C C . ALA A 1 72 ? -6.749 5.386 13.750 1.00 78.62 72 ALA A C 1
ATOM 549 O O . ALA A 1 72 ? -6.402 5.702 12.611 1.00 78.62 72 ALA A O 1
ATOM 550 N N . SER A 1 73 ? -6.788 6.279 14.743 1.00 80.88 73 SER A N 1
ATOM 551 C CA . SER A 1 73 ? -6.403 7.688 14.573 1.00 80.88 73 SER A CA 1
ATOM 552 C C . SER A 1 73 ? -4.919 7.830 14.221 1.00 80.88 73 SER A C 1
ATOM 554 O O . SER A 1 73 ? -4.559 8.622 13.350 1.00 80.88 73 SER A O 1
ATOM 556 N N . ALA A 1 74 ? -4.056 7.022 14.847 1.00 80.81 74 ALA A N 1
ATOM 557 C CA . ALA A 1 74 ? -2.627 6.972 14.537 1.00 80.81 74 ALA A CA 1
ATOM 558 C C . ALA A 1 74 ? -2.332 6.374 13.147 1.00 80.81 74 ALA A C 1
ATOM 560 O O . ALA A 1 74 ? -1.311 6.706 12.546 1.00 80.81 74 ALA A O 1
ATOM 561 N N . ALA A 1 75 ? -3.233 5.549 12.601 1.00 80.06 75 ALA A N 1
ATOM 562 C CA . ALA A 1 75 ? -3.096 4.988 11.260 1.00 80.06 75 ALA A CA 1
ATOM 563 C C . ALA A 1 75 ? -3.365 6.012 10.138 1.00 80.06 75 ALA A C 1
ATOM 565 O O . ALA A 1 75 ? -2.796 5.876 9.054 1.00 80.06 75 ALA A O 1
ATOM 566 N N . ILE A 1 76 ? -4.175 7.059 10.365 1.00 82.94 76 ILE A N 1
ATOM 567 C CA . ILE A 1 76 ? -4.521 8.052 9.324 1.00 82.94 76 ILE A CA 1
ATOM 568 C C . ILE A 1 76 ? -3.276 8.733 8.721 1.00 82.94 76 ILE A C 1
ATOM 570 O O . ILE A 1 76 ? -3.156 8.751 7.491 1.00 82.94 76 ILE A O 1
ATOM 574 N N . PRO A 1 77 ? -2.327 9.282 9.511 1.00 85.31 77 PRO A N 1
ATOM 575 C CA . PRO A 1 77 ? -1.088 9.834 8.964 1.00 85.31 77 PRO A CA 1
ATOM 576 C C . PRO A 1 77 ? -0.299 8.827 8.118 1.00 85.31 77 PRO A C 1
ATOM 578 O O . PRO A 1 77 ? 0.205 9.198 7.058 1.00 85.31 77 PRO A O 1
ATOM 581 N N . CYS A 1 78 ? -0.241 7.557 8.536 1.00 83.25 78 CYS A N 1
ATOM 582 C CA . CYS A 1 78 ? 0.432 6.491 7.790 1.00 83.25 78 CYS A CA 1
ATOM 583 C C . CYS A 1 78 ? -0.256 6.218 6.446 1.00 83.25 78 CYS A C 1
ATOM 585 O O . CYS A 1 78 ? 0.424 6.159 5.423 1.00 83.25 78 CYS A O 1
ATOM 587 N N . VAL A 1 79 ? -1.593 6.135 6.418 1.00 84.25 79 VAL A N 1
ATOM 588 C CA . VAL A 1 79 ? -2.377 5.965 5.180 1.00 84.25 79 VAL A CA 1
ATOM 589 C C . VAL A 1 79 ? -2.175 7.159 4.242 1.00 84.25 79 VAL A C 1
ATOM 591 O O . VAL A 1 79 ? -1.895 6.972 3.060 1.00 84.25 79 VAL A O 1
ATOM 594 N N . LYS A 1 80 ? -2.222 8.395 4.756 1.00 87.69 80 LYS A N 1
ATOM 595 C CA . LYS A 1 80 ? -1.980 9.616 3.962 1.00 87.69 80 LYS A CA 1
ATOM 596 C C . LYS A 1 80 ? -0.567 9.669 3.387 1.00 87.69 80 LYS A C 1
ATOM 598 O O . LYS A 1 80 ? -0.378 10.035 2.226 1.00 87.69 80 LYS A O 1
ATOM 603 N N . GLN A 1 81 ? 0.432 9.282 4.173 1.00 88.06 81 GLN A N 1
ATOM 604 C CA . GLN A 1 81 ? 1.806 9.219 3.694 1.00 88.06 81 GLN A CA 1
ATOM 605 C C . GLN A 1 81 ? 1.992 8.087 2.674 1.00 88.06 81 GLN A C 1
ATOM 607 O O . GLN A 1 81 ? 2.701 8.283 1.689 1.00 88.06 81 GLN A O 1
ATOM 612 N N . CYS A 1 82 ? 1.317 6.947 2.856 1.00 85.69 82 CYS A N 1
ATOM 613 C CA . CYS A 1 82 ? 1.299 5.852 1.890 1.00 85.69 82 CYS A CA 1
ATOM 614 C C . CYS A 1 82 ? 0.723 6.312 0.544 1.00 85.69 82 CYS A C 1
ATOM 616 O O . CYS A 1 82 ? 1.387 6.141 -0.474 1.00 85.69 82 CYS A O 1
ATOM 618 N N . ILE A 1 83 ? -0.429 6.999 0.540 1.00 89.44 83 ILE A N 1
ATOM 619 C CA . ILE A 1 83 ? -1.033 7.591 -0.669 1.00 89.44 83 ILE A CA 1
ATOM 620 C C . ILE A 1 83 ? -0.004 8.426 -1.431 1.00 89.44 83 ILE A C 1
ATOM 622 O O . ILE A 1 83 ? 0.199 8.213 -2.625 1.00 89.44 83 ILE A O 1
ATOM 626 N N . LYS A 1 84 ? 0.701 9.324 -0.731 1.00 91.94 84 LYS A N 1
ATOM 627 C CA . LYS A 1 84 ? 1.733 10.165 -1.345 1.00 91.94 84 LYS A CA 1
ATOM 628 C C . LYS A 1 84 ? 2.852 9.334 -1.980 1.00 91.94 84 LYS A C 1
ATOM 630 O O . LYS A 1 84 ? 3.290 9.649 -3.079 1.00 91.94 84 LYS A O 1
ATOM 635 N N . ARG A 1 85 ? 3.311 8.270 -1.314 1.00 89.12 85 ARG A N 1
ATOM 636 C CA . ARG A 1 85 ? 4.359 7.383 -1.847 1.00 89.12 85 ARG A CA 1
ATOM 637 C C . ARG A 1 85 ? 3.899 6.587 -3.067 1.00 89.12 85 ARG A C 1
ATOM 639 O O . ARG A 1 85 ? 4.667 6.454 -4.013 1.00 89.12 85 ARG A O 1
ATOM 646 N N . VAL A 1 86 ? 2.654 6.117 -3.071 1.00 86.25 86 VAL A N 1
ATOM 647 C CA . VAL A 1 86 ? 2.042 5.434 -4.222 1.00 86.25 86 VAL A CA 1
ATOM 648 C C . VAL A 1 86 ? 1.895 6.393 -5.409 1.00 86.25 86 VAL A C 1
ATOM 650 O O . VAL A 1 86 ? 2.231 6.043 -6.537 1.00 86.25 86 VAL A O 1
ATOM 653 N N . GLU A 1 87 ? 1.464 7.631 -5.162 1.00 90.94 87 GLU A N 1
ATOM 654 C CA . GLU A 1 87 ? 1.386 8.675 -6.191 1.00 90.94 87 GLU A CA 1
ATOM 655 C C . GLU A 1 87 ? 2.763 9.071 -6.734 1.00 90.94 87 GLU A C 1
ATOM 657 O O . GLU A 1 87 ? 2.917 9.260 -7.941 1.00 90.94 87 GLU A O 1
ATOM 662 N N . ASP A 1 88 ? 3.769 9.192 -5.864 1.00 88.25 88 ASP A N 1
ATOM 663 C CA . ASP A 1 88 ? 5.147 9.462 -6.273 1.00 88.25 88 ASP A CA 1
ATOM 664 C C . ASP A 1 88 ? 5.691 8.305 -7.131 1.00 88.25 88 ASP A C 1
ATOM 666 O O . ASP A 1 88 ? 6.328 8.563 -8.151 1.00 88.25 88 ASP A O 1
ATOM 670 N N . ALA A 1 89 ? 5.384 7.045 -6.793 1.00 85.75 89 ALA A N 1
ATOM 671 C CA . ALA A 1 89 ? 5.750 5.883 -7.604 1.00 85.75 89 ALA A CA 1
ATOM 672 C C . ALA A 1 89 ? 5.111 5.924 -9.003 1.00 85.75 89 ALA A C 1
ATOM 674 O O . ALA A 1 89 ? 5.818 5.765 -9.998 1.00 85.75 89 ALA A O 1
ATOM 675 N N . ALA A 1 90 ? 3.806 6.208 -9.090 1.00 86.25 90 ALA A N 1
ATOM 676 C CA . ALA A 1 90 ? 3.105 6.358 -10.368 1.00 86.25 90 ALA A CA 1
ATOM 677 C C . ALA A 1 90 ? 3.645 7.543 -11.188 1.00 86.25 90 ALA A C 1
ATOM 679 O O . ALA A 1 90 ? 3.763 7.468 -12.410 1.00 86.25 90 ALA A O 1
ATOM 680 N N . ARG A 1 91 ? 4.035 8.641 -10.525 1.00 87.00 91 ARG A N 1
ATOM 681 C CA . ARG A 1 91 ? 4.694 9.774 -11.188 1.00 87.00 91 ARG A CA 1
ATOM 682 C C . ARG A 1 91 ? 6.051 9.370 -11.756 1.00 87.00 91 ARG A C 1
ATOM 684 O O . ARG A 1 91 ? 6.346 9.729 -12.891 1.00 87.00 91 ARG A O 1
ATOM 691 N N . TRP A 1 92 ? 6.862 8.642 -10.989 1.00 83.81 92 TRP A N 1
ATOM 692 C CA . TRP A 1 92 ? 8.160 8.158 -11.457 1.00 83.81 92 TRP A CA 1
ATOM 693 C C . TRP A 1 92 ? 8.028 7.226 -12.646 1.00 83.81 92 TRP A C 1
ATOM 695 O O . TRP A 1 92 ? 8.819 7.373 -13.573 1.00 83.81 92 TRP A O 1
ATOM 705 N N . LEU A 1 93 ? 7.004 6.365 -12.655 1.00 78.62 93 LEU A N 1
ATOM 706 C CA . LEU A 1 93 ? 6.660 5.596 -13.841 1.00 78.62 93 LEU A CA 1
ATOM 707 C C . LEU A 1 93 ? 6.479 6.553 -15.019 1.00 78.62 93 LEU A C 1
ATOM 709 O O . LEU A 1 93 ? 7.297 6.514 -15.930 1.00 78.62 93 LEU A O 1
ATOM 713 N N . ARG A 1 94 ? 5.519 7.485 -14.995 1.00 79.56 94 ARG A N 1
ATOM 714 C CA . ARG A 1 94 ? 5.287 8.416 -16.127 1.00 79.56 94 ARG A CA 1
ATOM 715 C C . ARG A 1 94 ? 6.557 9.092 -16.653 1.00 79.56 94 ARG A C 1
ATOM 717 O O . ARG A 1 94 ? 6.681 9.295 -17.855 1.00 79.56 94 ARG A O 1
ATOM 724 N N . VAL A 1 95 ? 7.498 9.419 -15.765 1.00 78.25 95 VAL A N 1
ATOM 725 C CA . VAL A 1 95 ? 8.807 9.969 -16.141 1.00 78.25 95 VAL A CA 1
ATOM 726 C C . VAL A 1 95 ? 9.683 8.936 -16.864 1.00 78.25 95 VAL A C 1
ATOM 728 O O . VAL A 1 95 ? 10.299 9.302 -17.858 1.00 78.25 95 VAL A O 1
ATOM 731 N N . CYS A 1 96 ? 9.719 7.665 -16.440 1.00 70.19 96 CYS A N 1
ATOM 732 C CA . CYS A 1 96 ? 10.418 6.585 -17.160 1.00 70.19 96 CYS A CA 1
ATOM 733 C C . CYS A 1 96 ? 9.953 6.432 -18.616 1.00 70.19 96 CYS A C 1
ATOM 735 O O . CYS A 1 96 ? 10.734 5.978 -19.446 1.00 70.19 96 CYS A O 1
ATOM 737 N N . GLY A 1 97 ? 8.688 6.753 -18.908 1.00 65.06 97 GLY A N 1
ATOM 738 C CA . GLY A 1 97 ? 8.113 6.667 -20.254 1.00 65.06 97 GLY A CA 1
ATOM 739 C C . GLY A 1 97 ? 8.532 7.805 -21.193 1.00 65.06 97 GLY A C 1
ATOM 740 O O . GLY A 1 97 ? 8.159 7.795 -22.364 1.00 65.06 97 GLY A O 1
ATOM 741 N N . LEU A 1 98 ? 9.282 8.800 -20.703 1.00 66.25 98 LEU A N 1
ATOM 742 C CA . LEU A 1 98 ? 9.791 9.897 -21.523 1.00 66.25 98 LEU A CA 1
ATOM 743 C C . LEU A 1 98 ? 11.088 9.483 -22.244 1.00 66.25 98 LEU A C 1
ATOM 745 O O . LEU A 1 98 ? 11.967 8.897 -21.613 1.00 66.25 98 LEU A O 1
ATOM 749 N N . PRO A 1 99 ? 11.263 9.854 -23.526 1.00 56.06 99 PRO A N 1
ATOM 750 C CA . PRO A 1 99 ? 12.400 9.422 -24.348 1.00 56.06 99 PRO A CA 1
ATOM 751 C C . PRO A 1 99 ? 13.774 9.891 -23.838 1.00 56.06 99 PRO A C 1
ATOM 753 O O . PRO A 1 99 ? 14.779 9.255 -24.139 1.00 56.06 99 PRO A O 1
ATOM 756 N N . ASP A 1 100 ? 13.822 10.962 -23.039 1.00 57.81 100 ASP A N 1
ATOM 757 C CA . ASP A 1 100 ? 15.066 11.546 -22.512 1.00 57.81 100 ASP A CA 1
ATOM 758 C C . ASP A 1 100 ? 15.366 11.147 -21.054 1.00 57.81 100 ASP A C 1
ATOM 760 O O . ASP A 1 100 ? 16.353 11.596 -20.464 1.00 57.81 100 ASP A O 1
ATOM 764 N N . ALA A 1 101 ? 14.508 10.341 -20.423 1.00 61.47 101 ALA A N 1
ATOM 765 C CA . ALA A 1 101 ? 14.695 9.948 -19.035 1.00 61.47 101 ALA A CA 1
ATOM 766 C C . ALA A 1 101 ? 15.727 8.822 -18.912 1.00 61.47 101 ALA A C 1
ATOM 768 O O . ALA A 1 101 ? 15.655 7.799 -19.594 1.00 61.47 101 ALA A O 1
ATOM 769 N N . THR A 1 102 ? 16.658 8.951 -17.963 1.00 69.38 102 THR A N 1
ATO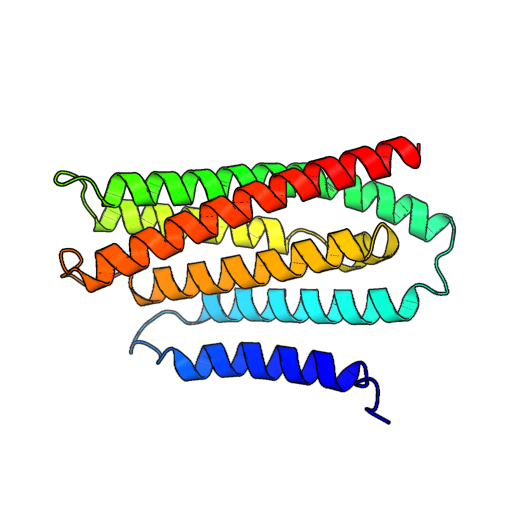M 770 C CA . THR A 1 102 ? 17.527 7.831 -17.587 1.00 69.38 102 THR A CA 1
ATOM 771 C C . THR A 1 102 ? 16.683 6.768 -16.886 1.00 69.38 102 THR A C 1
ATOM 773 O O . THR A 1 102 ? 16.519 6.805 -15.665 1.00 69.38 102 THR A O 1
ATOM 776 N N . GLN A 1 103 ? 16.163 5.807 -17.652 1.00 67.31 103 GLN A N 1
ATOM 777 C CA . GLN A 1 103 ? 15.241 4.766 -17.185 1.00 67.31 103 GLN A CA 1
ATOM 778 C C . GLN A 1 103 ? 15.719 4.093 -15.887 1.00 67.31 103 GLN A C 1
ATOM 780 O O . GLN A 1 103 ? 14.946 3.946 -14.946 1.00 67.31 103 GLN A O 1
ATOM 785 N N . ALA A 1 104 ? 17.017 3.790 -15.766 1.00 65.75 104 ALA A N 1
ATOM 786 C CA . ALA A 1 104 ? 17.598 3.200 -14.556 1.00 65.75 104 ALA A CA 1
ATOM 787 C C . ALA A 1 104 ? 17.401 4.047 -13.276 1.00 65.75 104 ALA A C 1
ATOM 789 O O . ALA A 1 104 ? 17.158 3.495 -12.202 1.00 65.75 104 ALA A O 1
ATOM 790 N N . ILE A 1 105 ? 17.481 5.381 -13.373 1.00 70.81 105 ILE A N 1
ATOM 791 C CA . ILE A 1 105 ? 17.266 6.294 -12.236 1.00 70.81 105 ILE A CA 1
ATOM 792 C C . ILE A 1 105 ? 15.786 6.305 -11.857 1.00 70.81 105 ILE A C 1
ATOM 794 O O . ILE A 1 105 ? 15.441 6.216 -10.678 1.00 70.81 105 ILE A O 1
ATOM 798 N N . CYS A 1 106 ? 14.910 6.381 -12.854 1.00 75.50 106 CYS A N 1
ATOM 799 C CA . CYS A 1 106 ? 13.475 6.462 -12.637 1.00 75.50 106 CYS A CA 1
ATOM 800 C C . CYS A 1 106 ? 12.912 5.154 -12.052 1.00 75.50 106 CYS A C 1
ATOM 802 O O . CYS A 1 106 ? 12.093 5.205 -11.136 1.00 75.50 106 CYS A O 1
ATOM 804 N N . TYR A 1 107 ? 13.425 3.990 -12.468 1.00 72.94 107 TYR A N 1
ATOM 805 C CA . TYR A 1 107 ? 13.069 2.698 -11.870 1.00 72.94 107 TYR A CA 1
ATOM 806 C C . TYR A 1 107 ? 13.532 2.559 -10.425 1.00 72.94 107 TYR A C 1
ATOM 808 O O . TYR A 1 107 ? 12.754 2.125 -9.577 1.00 72.94 107 TYR A O 1
ATOM 816 N N . SER A 1 108 ? 14.763 2.974 -10.121 1.00 75.31 108 SER A N 1
ATOM 817 C CA . SER A 1 108 ? 15.261 2.991 -8.742 1.00 75.31 108 SER A CA 1
ATOM 818 C C . SER A 1 108 ? 14.394 3.888 -7.847 1.00 75.31 108 SER A C 1
ATOM 820 O O . SER A 1 108 ? 13.994 3.491 -6.753 1.00 75.31 108 SER A O 1
ATOM 822 N N . ALA A 1 109 ? 14.002 5.066 -8.343 1.00 81.19 109 ALA A N 1
ATOM 823 C CA . ALA A 1 109 ? 13.125 5.982 -7.617 1.00 81.19 109 ALA A CA 1
ATOM 824 C C . ALA A 1 109 ? 11.682 5.457 -7.466 1.00 81.19 109 ALA A C 1
ATOM 826 O O . ALA A 1 109 ? 11.067 5.640 -6.410 1.00 81.19 109 ALA A O 1
ATOM 827 N N . CYS A 1 110 ? 11.147 4.777 -8.486 1.00 83.56 110 CYS A N 1
ATOM 828 C CA . CYS A 1 110 ? 9.848 4.109 -8.430 1.00 83.56 110 CYS A CA 1
ATOM 829 C C . CYS A 1 110 ? 9.858 2.978 -7.390 1.00 83.56 110 CYS A C 1
ATOM 831 O O . CYS A 1 110 ? 9.051 3.002 -6.461 1.00 83.56 110 CYS A O 1
ATOM 833 N N . SER A 1 111 ? 10.826 2.059 -7.480 1.00 80.81 111 SER A N 1
ATOM 834 C CA . SER A 1 111 ? 11.015 0.952 -6.533 1.00 80.81 111 SER A CA 1
ATOM 835 C C . SER A 1 111 ? 11.155 1.459 -5.095 1.00 80.81 111 SER A C 1
ATOM 837 O O . SER A 1 111 ? 10.428 1.009 -4.211 1.00 80.81 111 SER A O 1
ATOM 839 N N . ALA A 1 112 ? 11.976 2.489 -4.860 1.00 79.69 112 ALA A N 1
ATOM 840 C CA . ALA A 1 112 ? 12.114 3.101 -3.538 1.00 79.69 112 ALA A CA 1
ATOM 841 C C . ALA A 1 112 ? 10.791 3.697 -3.017 1.00 79.69 112 ALA A C 1
ATOM 843 O O . ALA A 1 112 ? 10.494 3.624 -1.820 1.00 79.69 112 ALA A O 1
ATOM 844 N N . SER A 1 113 ? 9.980 4.278 -3.905 1.00 86.12 113 SER A N 1
ATOM 845 C CA . SER A 1 113 ? 8.680 4.858 -3.548 1.00 86.12 113 SER A CA 1
ATOM 846 C C . SER A 1 113 ? 7.659 3.775 -3.183 1.00 86.12 113 SER A C 1
ATOM 848 O O . SER A 1 113 ? 7.001 3.896 -2.147 1.00 86.12 113 SER A O 1
ATOM 850 N N . VAL A 1 114 ? 7.578 2.686 -3.958 1.00 82.38 114 VAL A N 1
ATOM 851 C CA . VAL A 1 114 ? 6.706 1.535 -3.657 1.00 82.38 114 VAL A CA 1
ATOM 852 C C . VAL A 1 114 ? 7.150 0.833 -2.370 1.00 82.38 114 VAL A C 1
ATOM 854 O O . VAL A 1 114 ? 6.328 0.618 -1.479 1.00 82.38 114 VAL A O 1
ATOM 857 N N . SER A 1 115 ? 8.449 0.583 -2.199 1.00 80.94 115 SER A N 1
ATOM 858 C CA . SER A 1 115 ? 9.030 0.053 -0.958 1.00 80.94 115 SER A CA 1
ATOM 859 C C . SER A 1 115 ? 8.691 0.916 0.263 1.00 80.94 115 SER A C 1
ATOM 861 O O . SER A 1 115 ? 8.297 0.404 1.313 1.00 80.94 115 SER A O 1
ATOM 863 N N . SER A 1 116 ? 8.782 2.246 0.137 1.00 81.88 116 SER A N 1
ATOM 864 C CA . SER A 1 116 ? 8.404 3.163 1.219 1.00 81.88 116 SER A CA 1
ATOM 865 C C . SER A 1 116 ? 6.903 3.128 1.519 1.00 81.88 116 SER A C 1
ATOM 867 O O . SER A 1 116 ? 6.532 3.237 2.688 1.00 81.88 116 SER A O 1
ATOM 869 N N . ALA A 1 117 ? 6.044 2.993 0.503 1.00 83.44 117 ALA A N 1
ATOM 870 C CA . ALA A 1 117 ? 4.601 2.840 0.688 1.00 83.44 117 ALA A CA 1
ATOM 871 C C . ALA A 1 117 ? 4.270 1.543 1.440 1.00 83.44 117 ALA A C 1
ATOM 873 O O . ALA A 1 117 ? 3.450 1.551 2.360 1.00 83.44 117 ALA A O 1
ATOM 874 N N . LEU A 1 118 ? 4.954 0.452 1.089 1.00 80.94 118 LEU A N 1
ATOM 875 C CA . LEU A 1 118 ? 4.799 -0.854 1.717 1.00 80.94 118 LEU A CA 1
ATOM 876 C C . LEU A 1 118 ? 5.237 -0.840 3.187 1.00 80.94 118 LEU A C 1
ATOM 878 O O . LEU A 1 118 ? 4.515 -1.343 4.044 1.00 80.94 118 LEU A O 1
ATOM 882 N N . ALA A 1 119 ? 6.367 -0.200 3.501 1.00 79.12 119 ALA A N 1
ATOM 883 C CA . ALA A 1 119 ? 6.821 -0.025 4.881 1.00 79.12 119 ALA A CA 1
A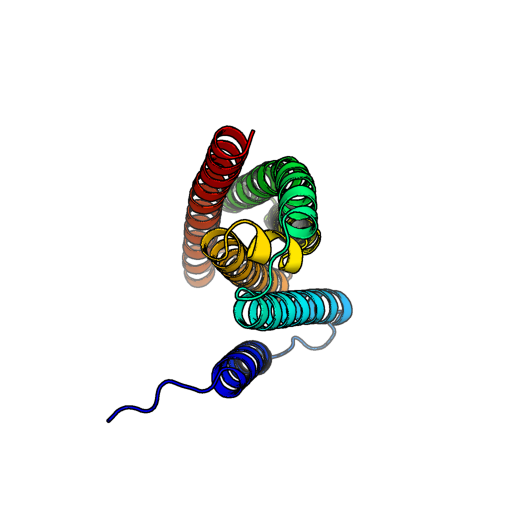TOM 884 C C . ALA A 1 119 ? 5.792 0.727 5.746 1.00 79.12 119 ALA A C 1
ATOM 886 O O . ALA A 1 119 ? 5.562 0.352 6.894 1.00 79.12 119 ALA A O 1
ATOM 887 N N . LEU A 1 120 ? 5.133 1.752 5.190 1.00 82.00 120 LEU A N 1
ATOM 888 C CA . LEU A 1 120 ? 4.085 2.505 5.888 1.00 82.00 120 LEU A CA 1
ATOM 889 C C . LEU A 1 120 ? 2.830 1.664 6.133 1.00 82.00 120 LEU A C 1
ATOM 891 O O . LEU A 1 120 ? 2.276 1.722 7.224 1.00 82.00 120 LEU A O 1
ATOM 895 N N . MET A 1 121 ? 2.402 0.865 5.153 1.00 79.81 121 MET A N 1
ATOM 896 C CA . MET A 1 121 ? 1.257 -0.040 5.315 1.00 79.81 121 MET A CA 1
ATOM 897 C C . MET A 1 121 ? 1.538 -1.148 6.330 1.00 79.81 121 MET A C 1
ATOM 899 O O . MET A 1 121 ? 0.665 -1.509 7.110 1.00 79.81 121 MET A O 1
ATOM 903 N N . ASN A 1 122 ? 2.771 -1.651 6.360 1.00 72.38 122 ASN A N 1
ATOM 904 C CA . ASN A 1 122 ? 3.222 -2.644 7.331 1.00 72.38 122 ASN A CA 1
ATOM 905 C C . ASN A 1 122 ? 3.322 -2.094 8.761 1.00 72.38 122 ASN A C 1
ATOM 907 O O . ASN A 1 122 ? 3.204 -2.859 9.714 1.00 72.38 122 ASN A O 1
ATOM 911 N N . ALA A 1 123 ? 3.527 -0.784 8.917 1.00 76.69 123 ALA A N 1
ATOM 912 C CA . ALA A 1 123 ? 3.514 -0.124 10.219 1.00 76.69 123 ALA A CA 1
ATOM 913 C C . ALA A 1 123 ? 2.094 0.042 10.794 1.00 76.69 123 ALA A C 1
ATOM 915 O O . ALA A 1 123 ? 1.946 0.361 11.972 1.00 76.69 123 ALA A O 1
ATOM 916 N N . ILE A 1 124 ? 1.048 -0.167 9.987 1.00 77.69 124 ILE A N 1
ATOM 917 C CA . ILE A 1 124 ? -0.337 -0.113 10.451 1.00 77.69 124 ILE A CA 1
ATOM 918 C C . ILE A 1 124 ? -0.663 -1.415 11.192 1.00 77.69 124 ILE A C 1
ATOM 920 O O . ILE A 1 124 ? -0.710 -2.495 10.601 1.00 77.69 124 ILE A O 1
ATOM 924 N N . GLU A 1 125 ? -0.951 -1.315 12.490 1.00 74.44 125 GLU A N 1
ATOM 925 C CA . GLU A 1 125 ? -1.362 -2.464 13.298 1.00 74.44 125 GLU A CA 1
ATOM 926 C C . GLU A 1 125 ? -2.769 -2.948 12.904 1.00 74.44 125 GLU A C 1
ATOM 928 O O . GLU A 1 125 ? -3.795 -2.485 13.405 1.00 74.44 125 GLU A O 1
ATOM 933 N N . ILE A 1 126 ? -2.828 -3.932 11.999 1.00 68.69 126 ILE A N 1
ATOM 934 C CA . ILE A 1 126 ? -4.095 -4.461 11.468 1.00 68.69 126 ILE A CA 1
ATOM 935 C C . ILE A 1 126 ? -4.986 -5.029 12.576 1.00 68.69 126 ILE A C 1
ATOM 937 O O . ILE A 1 126 ? -6.199 -4.843 12.535 1.00 68.69 126 ILE A O 1
ATOM 941 N N . ARG A 1 127 ? -4.408 -5.677 13.597 1.00 61.97 127 ARG A N 1
ATOM 942 C CA . ARG A 1 127 ? -5.170 -6.274 14.709 1.00 61.97 127 ARG A CA 1
ATOM 943 C C . ARG A 1 127 ? -6.097 -5.258 15.378 1.00 61.97 127 ARG A C 1
ATOM 945 O O . ARG A 1 127 ? -7.251 -5.560 15.666 1.00 61.97 127 ARG A O 1
ATOM 952 N N . SER A 1 128 ? -5.586 -4.056 15.586 1.00 69.75 128 SER A N 1
ATOM 953 C CA . SER A 1 128 ? -6.287 -2.948 16.219 1.00 69.75 128 SER A CA 1
ATOM 954 C C . SER A 1 128 ? -7.404 -2.395 15.353 1.00 69.75 128 SER A C 1
ATOM 956 O O . SER A 1 128 ? -8.499 -2.128 15.847 1.00 69.75 128 SER A O 1
ATOM 958 N N . LEU A 1 129 ? -7.165 -2.319 14.042 1.00 72.25 129 LEU A N 1
ATOM 959 C CA . LEU A 1 129 ? -8.179 -1.928 13.072 1.00 72.25 129 LEU A CA 1
ATOM 960 C C . LEU A 1 129 ? -9.314 -2.941 12.972 1.00 72.25 129 LEU A C 1
ATOM 962 O O . LEU A 1 129 ? -10.449 -2.534 12.782 1.00 72.25 129 LEU A O 1
ATOM 966 N N . VAL A 1 130 ? -9.062 -4.241 13.150 1.00 74.06 130 VAL A N 1
ATOM 967 C CA . VAL A 1 130 ? -10.142 -5.244 13.112 1.00 74.06 130 VAL A CA 1
ATOM 968 C C . VAL A 1 130 ? -11.161 -5.036 14.228 1.00 74.06 130 VAL A C 1
ATOM 970 O O . VAL A 1 130 ? -12.346 -5.302 14.040 1.00 74.06 130 VAL A O 1
ATOM 973 N N . HIS A 1 131 ? -10.721 -4.569 15.394 1.00 72.06 131 HIS A N 1
ATOM 974 C CA . HIS A 1 131 ? -11.611 -4.259 16.514 1.00 72.06 131 HIS A CA 1
ATOM 975 C C . HIS A 1 131 ? -12.313 -2.900 16.363 1.00 72.06 131 HIS A C 1
ATOM 977 O O . HIS A 1 131 ? -13.325 -2.670 17.022 1.00 72.06 131 HIS A O 1
ATOM 983 N N . PHE A 1 132 ? -11.800 -2.036 15.484 1.00 74.69 132 PHE A N 1
ATOM 984 C CA . PHE A 1 132 ? -12.418 -0.773 15.093 1.00 74.69 132 PHE A CA 1
ATOM 985 C C . PHE A 1 132 ? -13.445 -0.977 13.969 1.00 74.69 132 PHE A C 1
ATOM 987 O O . PHE A 1 132 ? -14.637 -0.770 14.176 1.00 74.69 132 PHE A O 1
ATOM 994 N N . ASP A 1 133 ? -12.987 -1.445 12.806 1.00 78.56 133 ASP A N 1
ATOM 995 C CA . ASP A 1 133 ? -13.804 -1.815 11.657 1.00 78.56 133 ASP A CA 1
ATOM 996 C C . ASP A 1 133 ? -13.117 -2.936 10.832 1.00 78.56 133 ASP A C 1
ATOM 998 O O . ASP A 1 133 ? -12.060 -2.729 10.219 1.00 78.56 133 ASP A O 1
ATOM 1002 N N . PRO A 1 134 ? -13.702 -4.147 10.776 1.00 74.69 134 PRO A N 1
ATOM 1003 C CA . PRO A 1 134 ? -13.110 -5.279 10.062 1.00 74.69 134 PRO A CA 1
ATOM 1004 C C . PRO A 1 134 ? -13.073 -5.106 8.535 1.00 74.69 134 PRO A C 1
ATOM 1006 O O . PRO A 1 134 ? -12.233 -5.726 7.877 1.00 74.69 134 PRO A O 1
ATOM 1009 N N . SER A 1 135 ? -13.952 -4.281 7.957 1.00 77.94 135 SER A N 1
ATOM 1010 C CA . SER A 1 135 ? -13.952 -3.987 6.519 1.00 77.94 135 SER A CA 1
ATOM 1011 C C . SER A 1 135 ? -12.729 -3.147 6.150 1.00 77.94 135 SER A C 1
ATOM 1013 O O . SER A 1 135 ? -11.988 -3.500 5.231 1.00 77.94 135 SER A O 1
ATOM 1015 N N . VAL A 1 136 ? -12.445 -2.100 6.931 1.00 81.06 136 VAL A N 1
ATOM 1016 C CA . VAL A 1 136 ? -11.236 -1.273 6.797 1.00 81.06 136 VAL A CA 1
ATOM 1017 C C . VAL A 1 136 ? -9.973 -2.127 6.916 1.00 81.06 136 VAL A C 1
ATOM 1019 O O . VAL A 1 136 ? -9.098 -2.057 6.051 1.00 81.06 136 VAL A O 1
ATOM 1022 N N . ALA A 1 137 ? -9.897 -2.982 7.940 1.00 78.44 137 ALA A N 1
ATOM 1023 C CA . ALA A 1 137 ? -8.750 -3.864 8.151 1.00 78.44 137 ALA A CA 1
ATOM 1024 C C . ALA A 1 137 ? -8.516 -4.828 6.971 1.00 78.44 137 ALA A C 1
ATOM 1026 O O . ALA A 1 137 ? -7.381 -5.016 6.530 1.00 78.44 137 ALA A O 1
ATOM 1027 N N . THR A 1 138 ? -9.591 -5.402 6.420 1.00 75.25 138 THR A N 1
ATOM 1028 C CA . THR A 1 138 ? -9.522 -6.311 5.262 1.00 75.25 138 THR A CA 1
ATOM 1029 C C . THR A 1 138 ? -9.040 -5.590 4.003 1.00 75.25 138 THR A C 1
ATOM 1031 O O . THR A 1 138 ? -8.199 -6.112 3.267 1.00 75.25 138 THR A O 1
ATOM 1034 N N . ARG A 1 139 ? -9.538 -4.373 3.756 1.00 80.38 139 ARG A N 1
ATOM 1035 C CA . ARG A 1 139 ? -9.138 -3.556 2.601 1.00 80.38 139 ARG A CA 1
ATOM 1036 C C . ARG A 1 139 ? -7.668 -3.152 2.689 1.00 80.38 139 ARG A C 1
ATOM 1038 O O . ARG A 1 139 ? -6.941 -3.338 1.719 1.00 80.38 139 ARG A O 1
ATOM 1045 N N . ILE A 1 140 ? -7.203 -2.709 3.860 1.00 79.62 140 ILE A N 1
ATOM 1046 C CA . ILE A 1 140 ? -5.784 -2.392 4.102 1.00 79.62 140 ILE A CA 1
ATOM 1047 C C . ILE A 1 140 ? -4.903 -3.614 3.833 1.00 79.62 140 ILE A C 1
ATOM 1049 O O . ILE A 1 140 ? -3.955 -3.505 3.061 1.00 79.62 140 ILE A O 1
ATOM 1053 N N . ALA A 1 141 ? -5.245 -4.787 4.379 1.00 75.50 141 ALA A N 1
ATOM 1054 C CA . ALA A 1 141 ? -4.486 -6.015 4.127 1.00 75.50 141 ALA A CA 1
ATOM 1055 C C . ALA A 1 141 ? -4.428 -6.367 2.628 1.00 75.50 141 ALA A C 1
ATOM 1057 O O . ALA A 1 141 ? -3.369 -6.723 2.114 1.00 75.50 141 ALA A O 1
ATOM 1058 N N . THR A 1 142 ? -5.547 -6.221 1.915 1.00 77.75 142 THR A N 1
ATOM 1059 C CA . THR A 1 142 ? -5.627 -6.492 0.471 1.00 77.75 142 THR A CA 1
ATOM 1060 C C . THR A 1 142 ? -4.709 -5.562 -0.325 1.00 77.75 142 THR A C 1
ATOM 1062 O O . THR A 1 142 ? -3.948 -6.023 -1.175 1.00 77.75 142 THR A O 1
ATOM 1065 N N . LEU A 1 143 ? -4.720 -4.263 -0.012 1.00 80.56 143 LEU A N 1
ATOM 1066 C CA . LEU A 1 143 ? -3.865 -3.276 -0.674 1.00 80.56 143 LEU A CA 1
ATOM 1067 C C . LEU A 1 143 ? -2.381 -3.472 -0.357 1.00 80.56 143 LEU A C 1
ATOM 1069 O O . LEU A 1 143 ? -1.551 -3.300 -1.245 1.00 80.56 143 LEU A O 1
ATOM 1073 N N . THR A 1 144 ? -2.035 -3.885 0.866 1.00 79.31 144 THR A N 1
ATOM 1074 C CA . THR A 1 144 ? -0.658 -4.265 1.216 1.00 79.31 144 THR A CA 1
ATOM 1075 C C . THR A 1 144 ? -0.169 -5.425 0.350 1.00 79.31 144 THR A C 1
ATOM 1077 O O . THR A 1 144 ? 0.951 -5.382 -0.153 1.00 79.31 144 THR A O 1
ATOM 1080 N N . GLY A 1 145 ? -1.013 -6.438 0.128 1.00 72.75 145 GLY A N 1
ATOM 1081 C CA . GLY A 1 145 ? -0.694 -7.561 -0.757 1.00 72.75 145 GLY A CA 1
ATOM 1082 C C . GLY A 1 145 ? -0.499 -7.133 -2.215 1.00 72.75 145 GLY A C 1
ATOM 1083 O O . GLY A 1 145 ? 0.456 -7.564 -2.858 1.00 72.75 145 GLY A O 1
ATOM 1084 N N . ALA A 1 146 ? -1.355 -6.239 -2.720 1.00 80.00 146 ALA A N 1
ATOM 1085 C CA . ALA A 1 146 ? -1.220 -5.683 -4.067 1.00 80.00 146 ALA A CA 1
ATOM 1086 C C . ALA A 1 146 ? 0.075 -4.865 -4.227 1.00 80.00 146 ALA A C 1
ATOM 1088 O O . ALA A 1 146 ? 0.819 -5.070 -5.184 1.00 80.00 146 ALA A O 1
ATOM 1089 N N . LEU A 1 147 ? 0.398 -3.996 -3.260 1.00 79.81 147 LEU A N 1
ATOM 1090 C CA . LEU A 1 147 ? 1.650 -3.230 -3.250 1.00 79.81 147 LEU A CA 1
ATOM 1091 C C . LEU A 1 147 ? 2.884 -4.132 -3.190 1.00 79.81 147 LEU A C 1
ATOM 1093 O O . LEU A 1 147 ? 3.866 -3.855 -3.871 1.00 79.81 147 LEU A O 1
ATOM 1097 N N . LEU A 1 148 ? 2.836 -5.213 -2.407 1.00 81.38 148 LEU A N 1
ATOM 1098 C CA . LEU A 1 148 ? 3.909 -6.204 -2.349 1.00 81.38 148 LEU A CA 1
ATOM 1099 C C . LEU A 1 148 ? 4.120 -6.888 -3.706 1.00 81.38 148 LEU A C 1
ATOM 1101 O O . LEU A 1 148 ? 5.261 -7.040 -4.138 1.00 81.38 148 LEU A O 1
ATOM 1105 N N . ALA A 1 149 ? 3.040 -7.271 -4.393 1.00 79.12 149 ALA A N 1
ATOM 1106 C CA . ALA A 1 149 ? 3.124 -7.880 -5.718 1.00 79.12 149 ALA A CA 1
ATOM 1107 C C . ALA A 1 149 ? 3.761 -6.924 -6.742 1.00 79.12 149 ALA A C 1
ATOM 1109 O O . ALA A 1 149 ? 4.682 -7.323 -7.451 1.00 79.12 149 ALA A O 1
ATOM 1110 N N . ILE A 1 150 ? 3.336 -5.655 -6.753 1.00 79.62 150 ILE A N 1
ATOM 1111 C CA . ILE A 1 150 ? 3.924 -4.615 -7.612 1.00 79.62 150 ILE A CA 1
ATOM 1112 C C . ILE A 1 150 ? 5.399 -4.392 -7.266 1.00 79.62 150 ILE A C 1
ATOM 1114 O O . ILE A 1 150 ? 6.228 -4.334 -8.168 1.00 79.62 150 ILE A O 1
ATOM 1118 N N . ASN A 1 151 ? 5.753 -4.293 -5.977 1.00 80.56 151 ASN A N 1
ATOM 1119 C CA . ASN A 1 151 ? 7.144 -4.090 -5.558 1.00 80.56 151 ASN A CA 1
ATOM 1120 C C . ASN A 1 151 ? 8.047 -5.220 -6.059 1.00 80.56 151 ASN A C 1
ATOM 1122 O O . ASN A 1 151 ? 9.109 -4.952 -6.611 1.00 80.56 151 ASN A O 1
ATOM 1126 N N . ASN A 1 152 ? 7.602 -6.467 -5.902 1.00 75.94 152 ASN A N 1
ATOM 1127 C CA . ASN A 1 152 ? 8.358 -7.636 -6.337 1.00 75.94 152 ASN A CA 1
ATOM 1128 C C . ASN A 1 152 ? 8.489 -7.696 -7.865 1.00 75.94 152 ASN A C 1
ATOM 1130 O O . ASN A 1 152 ? 9.564 -8.028 -8.358 1.00 75.94 152 ASN A O 1
ATOM 1134 N N . ASP A 1 153 ? 7.434 -7.359 -8.617 1.00 77.62 153 ASP A N 1
ATOM 1135 C CA . ASP A 1 153 ? 7.501 -7.321 -10.085 1.00 77.62 153 ASP A CA 1
ATOM 1136 C C . ASP A 1 153 ? 8.428 -6.193 -10.564 1.00 77.62 153 ASP A C 1
ATOM 1138 O O . ASP A 1 153 ? 9.244 -6.408 -11.455 1.00 77.62 153 ASP A O 1
ATOM 1142 N N . ILE A 1 154 ? 8.404 -5.017 -9.928 1.00 76.12 154 ILE A N 1
ATOM 1143 C CA . ILE A 1 154 ? 9.367 -3.947 -10.226 1.00 76.12 154 ILE A CA 1
ATOM 1144 C C . ILE A 1 154 ? 10.792 -4.430 -9.931 1.00 76.12 154 ILE A C 1
ATOM 1146 O O . ILE A 1 154 ? 11.638 -4.380 -10.821 1.00 76.12 154 ILE A O 1
ATOM 1150 N N . GLU A 1 155 ? 11.067 -4.933 -8.725 1.00 75.56 155 GLU A N 1
ATOM 1151 C CA . GLU A 1 155 ? 12.404 -5.394 -8.318 1.00 75.56 155 GLU A CA 1
ATOM 1152 C C . GLU A 1 155 ? 12.955 -6.504 -9.219 1.00 75.56 155 GLU A C 1
ATOM 1154 O O . GLU A 1 155 ? 14.129 -6.457 -9.583 1.00 75.56 155 GLU A O 1
ATOM 1159 N N . ALA A 1 156 ? 12.118 -7.456 -9.642 1.00 73.25 156 ALA A N 1
ATOM 1160 C CA . ALA A 1 156 ? 12.515 -8.526 -10.558 1.00 73.25 156 ALA A CA 1
ATOM 1161 C C . ALA A 1 156 ? 12.975 -8.004 -11.928 1.00 73.25 156 ALA A C 1
ATOM 1163 O O . ALA A 1 156 ? 13.740 -8.668 -12.628 1.00 73.25 156 ALA A O 1
ATOM 1164 N N . ASN A 1 157 ? 12.520 -6.811 -12.313 1.00 70.31 157 ASN A N 1
ATOM 1165 C CA . ASN A 1 157 ? 12.844 -6.204 -13.594 1.00 70.31 157 ASN A CA 1
ATOM 1166 C C . ASN A 1 157 ? 13.906 -5.092 -13.481 1.00 70.31 157 ASN A C 1
ATOM 1168 O O . ASN A 1 157 ? 14.522 -4.745 -14.491 1.00 70.31 157 ASN A O 1
ATOM 1172 N N . VAL A 1 158 ? 14.190 -4.567 -12.278 1.00 64.38 158 VAL A N 1
ATOM 1173 C CA . VAL A 1 158 ? 15.248 -3.569 -12.021 1.00 64.38 158 VAL A CA 1
ATOM 1174 C C . VAL A 1 158 ? 16.617 -4.159 -12.391 1.00 64.38 158 VAL A C 1
ATOM 1176 O O . VAL A 1 158 ? 17.220 -4.920 -11.643 1.00 64.38 158 VAL A O 1
ATOM 1179 N N . GLY A 1 159 ? 17.128 -3.798 -13.571 1.00 58.22 159 GLY A N 1
ATOM 1180 C CA . GLY A 1 159 ? 18.442 -4.234 -14.067 1.00 58.22 159 GLY A CA 1
ATOM 1181 C C . GLY A 1 159 ? 18.438 -4.817 -15.480 1.00 58.22 159 GLY A C 1
ATOM 1182 O O . GLY A 1 159 ? 19.506 -4.983 -16.074 1.00 58.22 159 GLY A O 1
ATOM 1183 N N . ILE A 1 160 ? 17.264 -5.075 -16.058 1.00 63.88 160 ILE A N 1
ATOM 1184 C CA . ILE A 1 160 ? 17.147 -5.457 -17.470 1.00 63.88 160 ILE A CA 1
ATOM 1185 C C . ILE A 1 160 ? 17.567 -4.249 -18.324 1.00 63.88 160 ILE A C 1
ATOM 1187 O O . ILE A 1 160 ? 17.233 -3.122 -18.000 1.00 63.88 160 ILE A O 1
ATOM 1191 N N . LYS A 1 161 ? 18.381 -4.427 -19.374 1.00 54.94 161 LYS A N 1
ATOM 1192 C CA . LYS A 1 161 ? 18.935 -3.295 -20.159 1.00 54.94 161 LYS A CA 1
ATOM 1193 C C . LYS A 1 161 ? 18.085 -2.884 -21.371 1.00 54.94 161 LYS A C 1
ATOM 1195 O O . LYS A 1 161 ? 18.402 -1.885 -22.003 1.00 54.94 161 LYS A O 1
ATOM 1200 N N . ASN A 1 162 ? 17.011 -3.621 -21.668 1.00 59.84 162 ASN A N 1
ATOM 1201 C CA . ASN A 1 162 ? 16.188 -3.456 -22.873 1.00 59.84 162 ASN A CA 1
ATOM 1202 C C . ASN A 1 162 ? 14.731 -3.119 -22.517 1.00 59.84 162 ASN A C 1
ATOM 1204 O O . ASN A 1 162 ? 13.820 -3.909 -22.775 1.00 59.84 162 ASN A O 1
ATOM 1208 N N . TRP A 1 163 ? 14.518 -1.959 -21.900 1.00 60.94 163 TRP A N 1
ATOM 1209 C CA . TRP A 1 163 ? 13.183 -1.497 -21.502 1.00 60.94 163 TRP A CA 1
ATOM 1210 C C . TRP A 1 163 ? 12.347 -0.952 -22.664 1.00 60.94 163 TRP A C 1
ATOM 1212 O O . TRP A 1 163 ? 11.134 -0.857 -22.532 1.00 60.94 163 TRP A O 1
ATOM 1222 N N . ASP A 1 164 ? 12.952 -0.677 -23.820 1.00 61.09 164 ASP A N 1
ATOM 1223 C CA . ASP A 1 164 ? 12.265 -0.130 -25.002 1.00 61.09 164 ASP A CA 1
ATOM 1224 C C . ASP A 1 164 ? 11.481 -1.190 -25.802 1.00 61.09 164 ASP A C 1
ATOM 1226 O O . ASP A 1 164 ? 11.255 -1.046 -27.003 1.00 61.09 164 ASP A O 1
ATOM 1230 N N . THR A 1 165 ? 11.090 -2.304 -25.172 1.00 64.19 165 THR A N 1
ATOM 1231 C CA . THR A 1 165 ? 10.288 -3.336 -25.844 1.00 64.19 165 THR A CA 1
ATOM 1232 C C . THR A 1 165 ? 8.798 -3.161 -25.535 1.00 64.19 165 THR A C 1
ATOM 1234 O O . THR A 1 165 ? 8.447 -2.803 -24.409 1.00 64.19 165 THR A O 1
ATOM 1237 N N . PRO A 1 166 ? 7.892 -3.508 -26.472 1.00 67.00 166 PRO A N 1
ATOM 1238 C CA . PRO A 1 166 ? 6.440 -3.423 -26.256 1.00 67.00 166 PRO A CA 1
ATOM 1239 C C . PRO A 1 166 ? 5.945 -4.181 -25.011 1.00 67.00 166 PRO A C 1
ATOM 1241 O O . PRO A 1 166 ? 4.925 -3.842 -24.413 1.00 67.00 166 PRO A O 1
ATOM 1244 N N . VAL A 1 167 ? 6.683 -5.216 -24.594 1.00 67.19 167 VAL A N 1
ATOM 1245 C CA . VAL A 1 167 ? 6.393 -5.988 -23.379 1.00 67.19 167 VAL A CA 1
ATOM 1246 C C . VAL A 1 167 ? 6.560 -5.123 -22.128 1.00 67.19 167 VAL A C 1
ATOM 1248 O O . VAL A 1 167 ? 5.699 -5.162 -21.248 1.00 67.19 167 VAL A O 1
ATOM 1251 N N . PHE A 1 168 ? 7.614 -4.311 -22.050 1.00 69.94 168 PHE A N 1
ATOM 1252 C CA . PHE A 1 168 ? 7.840 -3.421 -20.910 1.00 69.94 168 PHE A CA 1
ATOM 1253 C C . PHE A 1 168 ? 6.855 -2.258 -20.875 1.00 69.94 168 PHE A C 1
ATOM 1255 O O . PHE A 1 168 ? 6.351 -1.943 -19.802 1.00 69.94 168 PHE A O 1
ATOM 1262 N N . GLU A 1 169 ? 6.494 -1.699 -22.030 1.00 70.00 169 GLU A N 1
ATOM 1263 C CA . GLU A 1 169 ? 5.459 -0.662 -22.124 1.00 70.00 169 GLU A CA 1
ATOM 1264 C C . GLU A 1 169 ? 4.097 -1.164 -21.605 1.00 70.00 169 GLU A C 1
ATOM 1266 O O . GLU A 1 169 ? 3.405 -0.475 -20.854 1.00 70.00 169 GLU A O 1
ATOM 1271 N N . SER A 1 170 ? 3.729 -2.412 -21.919 1.00 75.12 170 SER A N 1
ATOM 1272 C CA . SER A 1 170 ? 2.486 -3.009 -21.410 1.00 75.12 170 SER A CA 1
ATOM 1273 C C . SER A 1 170 ? 2.488 -3.207 -19.886 1.00 75.12 170 SER A C 1
ATOM 1275 O O . SER A 1 170 ? 1.495 -2.901 -19.223 1.00 75.12 170 SER A O 1
ATOM 1277 N N . ARG A 1 171 ? 3.611 -3.662 -19.312 1.00 75.88 171 ARG A N 1
ATOM 1278 C CA . ARG A 1 171 ? 3.773 -3.837 -17.856 1.00 75.88 171 ARG A CA 1
ATOM 1279 C C . ARG A 1 171 ? 3.751 -2.508 -17.128 1.00 75.88 171 ARG A C 1
ATOM 1281 O O . ARG A 1 171 ? 3.116 -2.376 -16.091 1.00 75.88 171 ARG A O 1
ATOM 1288 N N . PHE A 1 172 ? 4.402 -1.521 -17.717 1.00 76.56 172 PHE A N 1
ATOM 1289 C CA . PHE A 1 172 ? 4.445 -0.169 -17.213 1.00 76.56 172 PHE A CA 1
ATOM 1290 C C . PHE A 1 172 ? 3.042 0.438 -17.077 1.00 76.56 172 PHE A C 1
ATOM 1292 O O . PHE A 1 172 ? 2.678 0.920 -16.004 1.00 76.56 172 PHE A O 1
ATOM 1299 N N . ASN A 1 173 ? 2.229 0.332 -18.133 1.00 79.38 173 ASN A N 1
ATOM 1300 C CA . ASN A 1 173 ? 0.842 0.794 -18.111 1.00 79.38 173 ASN A CA 1
ATOM 1301 C C . ASN A 1 173 ? 0.010 0.034 -17.064 1.00 79.38 173 ASN A C 1
ATOM 1303 O O . ASN A 1 173 ? -0.845 0.629 -16.406 1.00 79.38 173 ASN A O 1
ATOM 1307 N N . SER A 1 174 ? 0.288 -1.261 -16.869 1.00 85.19 174 SER A N 1
ATOM 1308 C CA . SER A 1 174 ? -0.334 -2.057 -15.804 1.00 85.19 174 SER A CA 1
ATOM 1309 C C . SER A 1 174 ? 0.026 -1.521 -14.419 1.00 85.19 174 SER A C 1
ATOM 1311 O O . SER A 1 174 ? -0.873 -1.208 -13.645 1.00 85.19 174 SER A O 1
ATOM 1313 N N . TRP A 1 175 ? 1.316 -1.343 -14.112 1.00 84.19 175 TRP A N 1
ATOM 1314 C 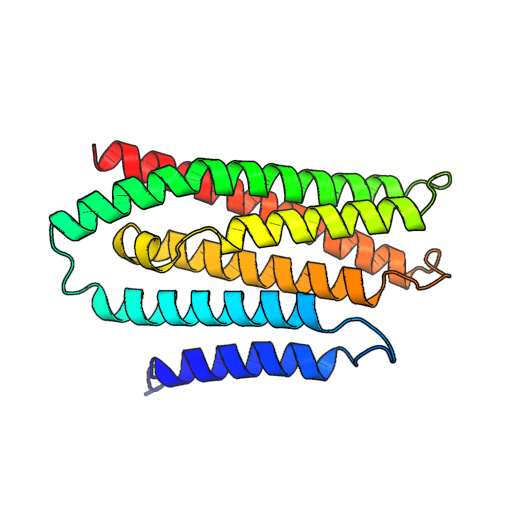CA . TRP A 1 175 ? 1.757 -0.833 -12.810 1.00 84.19 175 TRP A CA 1
ATOM 1315 C C . TRP A 1 175 ? 1.208 0.562 -12.522 1.00 84.19 175 TRP A C 1
ATOM 1317 O O . TRP A 1 175 ? 0.784 0.837 -11.401 1.00 84.19 175 TRP A O 1
ATOM 1327 N N . GLU A 1 176 ? 1.181 1.448 -13.519 1.00 85.38 176 GLU A N 1
ATOM 1328 C CA . GLU A 1 176 ? 0.606 2.782 -13.352 1.00 85.38 176 GLU A CA 1
ATOM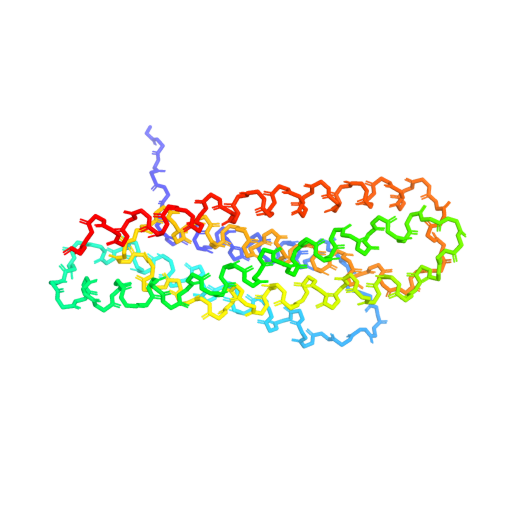 1329 C C . GLU A 1 176 ? -0.895 2.715 -13.029 1.00 85.38 176 GLU A C 1
ATOM 1331 O O . GLU A 1 176 ? -1.366 3.404 -12.115 1.00 85.38 176 GLU A O 1
ATOM 1336 N N . SER A 1 177 ? -1.639 1.876 -13.754 1.00 87.31 177 SER A N 1
ATOM 1337 C CA . SER A 1 177 ? -3.062 1.636 -13.508 1.00 87.31 177 SER A CA 1
ATOM 1338 C C . SER A 1 177 ? -3.296 1.086 -12.099 1.00 87.31 177 SER A C 1
ATOM 1340 O O . SER A 1 177 ? -4.127 1.617 -11.357 1.00 87.31 177 SER A O 1
ATOM 1342 N N . ASP A 1 178 ? -2.520 0.083 -11.691 1.00 87.06 178 ASP A N 1
ATOM 1343 C CA . ASP A 1 178 ? -2.656 -0.564 -10.387 1.00 87.06 178 ASP A CA 1
ATOM 1344 C C . ASP A 1 178 ? -2.314 0.395 -9.239 1.00 87.06 178 ASP A C 1
ATOM 1346 O O . ASP A 1 178 ? -3.079 0.517 -8.281 1.00 87.06 178 ASP A O 1
ATOM 1350 N N . LEU A 1 179 ? -1.219 1.158 -9.346 1.00 88.31 179 LEU A N 1
ATOM 1351 C CA . LEU A 1 179 ? -0.855 2.177 -8.354 1.00 88.31 179 LEU A CA 1
ATOM 1352 C C . LEU A 1 179 ? -1.910 3.289 -8.272 1.00 88.31 179 LEU A C 1
ATOM 1354 O O . LEU A 1 179 ? -2.228 3.769 -7.181 1.00 88.31 179 LEU A O 1
ATOM 1358 N N . SER A 1 180 ? -2.500 3.678 -9.404 1.00 88.75 180 SER A N 1
ATOM 1359 C CA . SER A 1 180 ? -3.588 4.662 -9.435 1.00 88.75 180 SER A CA 1
ATOM 1360 C C . SER A 1 180 ? -4.844 4.142 -8.729 1.00 88.75 180 SER A C 1
ATOM 1362 O O . SER A 1 180 ? -5.452 4.874 -7.942 1.00 88.75 180 SER A O 1
ATOM 1364 N N . ALA A 1 181 ? -5.204 2.874 -8.950 1.00 86.88 181 ALA A N 1
ATOM 1365 C CA . ALA A 1 181 ? -6.320 2.218 -8.273 1.00 86.88 181 ALA A CA 1
ATOM 1366 C C . ALA A 1 181 ? -6.071 2.078 -6.761 1.00 86.88 181 ALA A C 1
ATOM 1368 O O . ALA A 1 181 ? -6.945 2.412 -5.961 1.00 86.88 181 ALA A O 1
ATOM 1369 N N . ILE A 1 182 ? -4.860 1.677 -6.359 1.00 86.44 182 ILE A N 1
ATOM 1370 C CA . ILE A 1 182 ? -4.457 1.588 -4.948 1.00 86.44 182 ILE A CA 1
ATOM 1371 C C . ILE A 1 182 ? -4.538 2.962 -4.277 1.00 86.44 182 ILE A C 1
ATOM 1373 O O . ILE A 1 182 ? -5.105 3.082 -3.194 1.00 86.44 182 ILE A O 1
ATOM 1377 N N . SER A 1 183 ? -4.021 4.015 -4.918 1.00 91.75 183 SER A N 1
ATOM 1378 C CA . SER A 1 183 ? -4.112 5.387 -4.402 1.00 91.75 183 SER A CA 1
ATOM 1379 C C . SER A 1 183 ? -5.569 5.826 -4.212 1.00 91.75 183 SER A C 1
ATOM 1381 O O . SER A 1 183 ? -5.916 6.384 -3.169 1.00 91.75 183 SER A O 1
ATOM 1383 N N . ALA A 1 184 ? -6.442 5.548 -5.185 1.00 90.62 184 ALA A N 1
ATOM 1384 C CA . ALA A 1 184 ? -7.864 5.862 -5.082 1.00 90.62 184 ALA A CA 1
ATOM 1385 C C . ALA A 1 184 ? -8.527 5.136 -3.901 1.00 90.62 184 ALA A C 1
ATOM 1387 O O . ALA A 1 184 ? -9.199 5.777 -3.093 1.00 90.62 184 ALA A O 1
ATOM 1388 N N . GLU A 1 185 ? -8.275 3.837 -3.749 1.00 88.94 185 GLU A N 1
ATOM 1389 C CA . GLU A 1 185 ? -8.846 3.036 -2.666 1.00 88.94 185 GLU A CA 1
ATOM 1390 C C . GLU A 1 185 ? -8.324 3.470 -1.286 1.00 88.94 185 GLU A C 1
ATOM 1392 O O . GLU A 1 185 ? -9.105 3.609 -0.344 1.00 88.94 185 GLU A O 1
ATOM 1397 N N . LEU A 1 186 ? -7.028 3.784 -1.160 1.00 88.31 186 LEU A N 1
ATOM 1398 C CA . LEU A 1 186 ? -6.449 4.314 0.079 1.00 88.31 186 LEU A CA 1
ATOM 1399 C C . LEU A 1 186 ? -7.092 5.645 0.495 1.00 88.31 186 LEU A C 1
ATOM 1401 O O . LEU A 1 186 ? -7.287 5.881 1.689 1.00 88.31 186 LEU A O 1
ATOM 1405 N N . ARG A 1 187 ? -7.457 6.514 -0.460 1.00 92.12 187 ARG A N 1
ATOM 1406 C CA . ARG A 1 187 ? -8.190 7.756 -0.150 1.00 92.12 187 ARG A CA 1
ATOM 1407 C C . ARG A 1 187 ? -9.575 7.463 0.415 1.00 92.12 187 ARG A C 1
ATOM 1409 O O . ARG A 1 187 ? -9.967 8.110 1.384 1.00 92.12 187 ARG A O 1
ATOM 1416 N N . VAL A 1 188 ? -10.291 6.487 -0.148 1.00 91.38 188 VAL A N 1
ATOM 1417 C CA . VAL A 1 188 ? -11.597 6.062 0.381 1.00 91.38 188 VAL A CA 1
ATOM 1418 C C . VAL A 1 188 ? -11.435 5.507 1.797 1.00 91.38 188 VAL A C 1
ATOM 1420 O O . VAL A 1 188 ? -12.154 5.930 2.695 1.00 91.38 188 VAL A O 1
ATOM 1423 N N . ILE A 1 189 ? -10.444 4.641 2.029 1.00 87.06 189 ILE A N 1
ATOM 1424 C CA . ILE A 1 189 ? -10.139 4.100 3.363 1.00 87.06 189 ILE A CA 1
ATOM 1425 C C . ILE A 1 189 ? -9.833 5.221 4.361 1.00 87.06 189 ILE A C 1
ATOM 1427 O O . ILE A 1 189 ? -10.372 5.212 5.464 1.00 87.06 189 ILE A O 1
ATOM 1431 N N . SER A 1 190 ? -9.003 6.199 3.985 1.00 89.50 190 SER A N 1
ATOM 1432 C CA . SER A 1 190 ? -8.686 7.339 4.853 1.00 89.50 190 SER A CA 1
ATOM 1433 C C . SER A 1 190 ? -9.952 8.092 5.267 1.00 89.50 190 SER A C 1
ATOM 1435 O O . SER A 1 190 ? -10.116 8.389 6.446 1.00 89.50 190 SER A O 1
ATOM 1437 N N . GLN A 1 191 ? -10.850 8.370 4.317 1.00 90.25 191 GLN A N 1
ATOM 1438 C CA . GLN A 1 191 ? -12.118 9.050 4.596 1.00 90.25 191 GLN A CA 1
ATOM 1439 C C . GLN A 1 191 ? -13.048 8.205 5.469 1.00 90.25 191 GLN A C 1
ATOM 1441 O O . GLN A 1 191 ? -13.739 8.739 6.332 1.00 90.25 191 GLN A O 1
ATOM 1446 N N . ASP A 1 192 ? -13.088 6.891 5.252 1.00 88.06 192 ASP A N 1
ATOM 1447 C CA . ASP A 1 192 ? -13.919 5.991 6.047 1.00 88.06 192 ASP A CA 1
ATOM 1448 C C . ASP A 1 192 ? 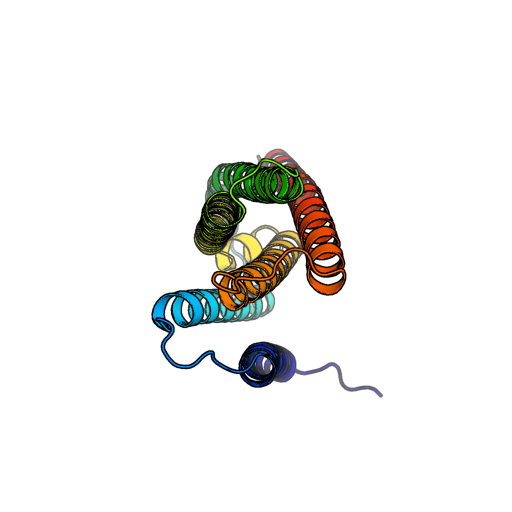-13.426 5.915 7.495 1.00 88.06 192 ASP A C 1
ATOM 1450 O O . ASP A 1 192 ? -14.241 6.004 8.411 1.00 88.06 192 ASP A O 1
ATOM 1454 N N . ILE A 1 193 ? -12.108 5.837 7.719 1.00 85.00 193 ILE A N 1
ATOM 1455 C CA . ILE A 1 193 ? -11.525 5.877 9.069 1.00 85.00 193 ILE A CA 1
ATOM 1456 C C . ILE A 1 193 ? -11.874 7.200 9.759 1.00 85.00 193 ILE A C 1
ATOM 1458 O O . ILE A 1 193 ? -12.339 7.183 10.897 1.00 85.00 193 ILE A O 1
ATOM 1462 N N . GLU A 1 194 ? -11.712 8.333 9.070 1.00 89.25 194 GLU A N 1
ATOM 1463 C CA . GLU A 1 194 ? -12.059 9.660 9.601 1.00 89.25 194 GLU A CA 1
ATOM 1464 C C . GLU A 1 194 ? -13.542 9.737 10.005 1.00 89.25 194 GLU A C 1
ATOM 1466 O O . GLU A 1 194 ? -13.852 10.068 11.149 1.00 89.25 194 GLU A O 1
ATOM 1471 N N . ARG A 1 195 ? -14.463 9.320 9.125 1.00 87.38 195 ARG A N 1
ATOM 1472 C CA . ARG A 1 195 ? -15.910 9.290 9.417 1.00 87.38 195 ARG A CA 1
ATOM 1473 C C . ARG A 1 195 ? -16.263 8.368 10.582 1.00 87.38 195 ARG A C 1
ATOM 1475 O O . ARG A 1 195 ? -17.193 8.650 11.336 1.00 87.38 195 ARG A O 1
ATOM 1482 N N . LEU A 1 196 ? -15.592 7.224 10.699 1.00 81.88 196 LEU A N 1
ATOM 1483 C CA . LEU A 1 196 ? -15.837 6.271 11.781 1.00 81.88 196 LEU A CA 1
ATOM 1484 C C . LEU A 1 196 ? -15.358 6.820 13.131 1.00 81.88 196 LEU A C 1
ATOM 1486 O O . LEU A 1 196 ? -16.035 6.607 14.139 1.00 81.88 196 LEU A O 1
ATOM 1490 N N . ILE A 1 197 ? -14.242 7.556 13.150 1.00 83.62 197 ILE A N 1
ATOM 1491 C CA . ILE A 1 197 ? -13.754 8.248 14.350 1.00 83.62 197 ILE A CA 1
ATOM 1492 C C . ILE A 1 197 ? -14.754 9.327 14.774 1.00 83.62 197 ILE A C 1
ATOM 1494 O O . ILE A 1 197 ? -15.169 9.321 15.928 1.00 83.62 197 ILE A O 1
ATOM 1498 N N . GLU A 1 198 ? -15.210 10.174 13.846 1.00 86.38 198 GLU A N 1
ATOM 1499 C CA . GLU A 1 198 ? -16.194 11.237 14.123 1.00 86.38 198 GLU A CA 1
ATOM 1500 C C . GLU A 1 198 ? -17.513 10.706 14.700 1.00 86.38 198 GLU A C 1
ATOM 1502 O O . GLU A 1 198 ? -18.142 11.350 15.531 1.00 86.38 198 GLU A O 1
ATOM 1507 N N . ARG A 1 199 ? -17.954 9.516 14.275 1.00 82.25 199 ARG A N 1
ATOM 1508 C CA . ARG A 1 199 ? -19.165 8.870 14.814 1.00 82.25 199 ARG A CA 1
ATOM 1509 C C . ARG A 1 199 ? -18.967 8.250 16.196 1.00 82.25 199 ARG A C 1
ATOM 1511 O O . ARG A 1 199 ? -19.951 7.889 16.838 1.00 82.25 199 ARG A O 1
ATOM 1518 N N . SER A 1 200 ? -17.717 8.043 16.598 1.00 73.19 200 SER A N 1
ATOM 1519 C CA . SER A 1 200 ? -17.349 7.362 17.842 1.00 73.19 200 SER A CA 1
ATOM 1520 C C . SER A 1 200 ? -16.948 8.330 18.962 1.00 73.19 200 SER A C 1
ATOM 1522 O O . SER A 1 200 ? -16.850 7.890 20.110 1.00 73.19 200 SER A O 1
ATOM 1524 N N . SER A 1 201 ? -16.706 9.603 18.625 1.00 65.06 201 SER A N 1
ATOM 1525 C CA . SER A 1 201 ? -16.457 10.737 19.530 1.00 65.06 201 SER A CA 1
ATOM 1526 C C . SER A 1 201 ? -17.745 11.423 19.964 1.00 65.06 201 SER A C 1
ATOM 1528 O O . SER A 1 201 ? -17.846 11.757 21.164 1.00 65.06 201 SER A O 1
#